Protein AF-A0A9D6JZU2-F1 (afdb_monomer)

Structure (mmCIF, N/CA/C/O backbone):
data_AF-A0A9D6JZU2-F1
#
_entry.id   AF-A0A9D6JZU2-F1
#
loop_
_atom_site.group_PDB
_atom_site.id
_atom_site.type_symbol
_atom_site.label_atom_id
_atom_site.label_alt_id
_atom_site.label_comp_id
_atom_site.label_asym_id
_atom_site.label_entity_id
_atom_site.label_seq_id
_atom_site.pdbx_PDB_ins_code
_atom_site.Cartn_x
_atom_site.Cartn_y
_atom_site.Cartn_z
_atom_site.occupancy
_atom_site.B_iso_or_equiv
_atom_site.auth_seq_id
_atom_site.auth_comp_id
_atom_site.auth_asym_id
_atom_site.auth_atom_id
_atom_site.pdbx_PDB_model_num
ATOM 1 N N . MET A 1 1 ? 24.359 -11.453 1.957 1.00 52.16 1 MET A N 1
ATOM 2 C CA . MET A 1 1 ? 23.761 -10.153 2.342 1.00 52.16 1 MET A CA 1
ATOM 3 C C . MET A 1 1 ? 22.459 -9.979 1.573 1.00 52.16 1 MET A C 1
ATOM 5 O O . MET A 1 1 ? 22.464 -10.257 0.380 1.00 52.16 1 MET A O 1
ATOM 9 N N . LYS A 1 2 ? 21.355 -9.581 2.225 1.00 73.25 2 LYS A N 1
ATOM 10 C CA . LYS A 1 2 ? 20.106 -9.245 1.516 1.00 73.25 2 LYS A CA 1
ATOM 11 C C . LYS A 1 2 ? 20.350 -8.009 0.638 1.00 73.25 2 LYS A C 1
ATOM 13 O O . LYS A 1 2 ? 20.962 -7.049 1.103 1.00 73.25 2 LYS A O 1
ATOM 18 N N . ARG A 1 3 ? 19.913 -8.047 -0.624 1.00 88.56 3 ARG A N 1
ATOM 19 C CA . ARG A 1 3 ? 20.001 -6.906 -1.546 1.00 88.56 3 ARG A CA 1
ATOM 20 C C . ARG A 1 3 ? 19.072 -5.800 -1.053 1.00 88.56 3 ARG A C 1
ATOM 22 O O . ARG A 1 3 ? 17.900 -6.058 -0.810 1.00 88.56 3 ARG A O 1
ATOM 29 N N . VAL A 1 4 ? 19.595 -4.584 -0.926 1.00 95.38 4 VAL A N 1
ATOM 30 C CA . VAL A 1 4 ? 18.815 -3.403 -0.546 1.00 95.38 4 VAL A CA 1
ATOM 31 C C . VAL A 1 4 ? 18.792 -2.440 -1.724 1.00 95.38 4 VAL A C 1
ATOM 33 O O . VAL A 1 4 ? 19.846 -2.061 -2.229 1.00 95.38 4 VAL A O 1
ATOM 36 N N . VAL A 1 5 ? 17.594 -2.069 -2.172 1.00 97.75 5 VAL A N 1
ATOM 37 C CA . VAL A 1 5 ? 17.373 -1.133 -3.281 1.00 97.75 5 VAL A CA 1
ATOM 38 C C . VAL A 1 5 ? 16.807 0.159 -2.709 1.00 97.75 5 VAL A C 1
ATOM 40 O O . VAL A 1 5 ? 15.928 0.111 -1.861 1.00 97.75 5 VAL A O 1
ATOM 43 N N . ARG A 1 6 ? 17.328 1.306 -3.150 1.00 98.25 6 ARG A N 1
ATOM 44 C CA . ARG A 1 6 ? 16.791 2.638 -2.842 1.00 98.25 6 ARG A CA 1
ATOM 45 C C . ARG A 1 6 ? 16.978 3.542 -4.044 1.00 98.25 6 ARG A C 1
ATOM 47 O O . ARG A 1 6 ? 17.973 3.412 -4.755 1.00 98.25 6 ARG A O 1
ATOM 54 N N . ALA A 1 7 ? 16.053 4.473 -4.251 1.00 98.50 7 ALA A N 1
ATOM 55 C CA . ALA A 1 7 ? 16.195 5.448 -5.326 1.00 98.50 7 ALA A CA 1
ATOM 56 C C . ALA A 1 7 ? 17.453 6.330 -5.142 1.00 98.50 7 ALA A C 1
ATOM 58 O O . ALA A 1 7 ? 17.745 6.769 -4.026 1.00 98.50 7 ALA A O 1
ATOM 59 N N . PRO A 1 8 ? 18.190 6.661 -6.208 1.00 98.12 8 PRO A N 1
ATOM 60 C CA . PRO A 1 8 ? 19.182 7.729 -6.159 1.00 98.12 8 PRO A CA 1
ATOM 61 C C . PRO A 1 8 ? 18.572 9.051 -5.664 1.00 98.12 8 PRO A C 1
ATOM 63 O O . PRO A 1 8 ? 17.408 9.359 -5.934 1.00 98.12 8 PRO A O 1
ATOM 66 N N . ARG A 1 9 ? 19.354 9.834 -4.916 1.00 98.25 9 ARG A N 1
ATOM 67 C CA . ARG A 1 9 ? 18.951 11.139 -4.362 1.00 98.25 9 ARG A CA 1
ATOM 68 C C . ARG A 1 9 ? 19.846 12.250 -4.930 1.00 98.25 9 ARG A C 1
ATOM 70 O O . ARG A 1 9 ? 20.920 11.978 -5.457 1.00 98.25 9 ARG A O 1
ATOM 77 N N . GLY A 1 10 ? 19.415 13.504 -4.805 1.00 98.19 10 GLY A N 1
ATOM 78 C CA . GLY A 1 10 ? 20.153 14.666 -5.318 1.00 98.19 10 GLY A CA 1
ATOM 79 C C . GLY A 1 10 ? 19.985 14.894 -6.826 1.00 98.19 10 GLY A C 1
ATOM 80 O O . GLY A 1 10 ? 19.119 14.296 -7.470 1.00 98.19 10 GLY A O 1
ATOM 81 N N . THR A 1 11 ? 20.793 15.797 -7.382 1.00 98.19 11 THR A N 1
ATOM 82 C CA . THR A 1 11 ? 20.665 16.300 -8.763 1.00 98.19 11 THR A CA 1
ATOM 83 C C . THR A 1 11 ? 21.521 15.559 -9.791 1.00 98.19 11 THR A C 1
ATOM 85 O O . THR A 1 11 ? 21.361 15.792 -10.986 1.00 98.19 11 THR A O 1
ATOM 88 N N . GLN A 1 12 ? 22.421 14.672 -9.356 1.00 98.38 12 GLN A N 1
ATOM 89 C CA . GLN A 1 12 ? 23.267 13.894 -10.259 1.00 98.38 1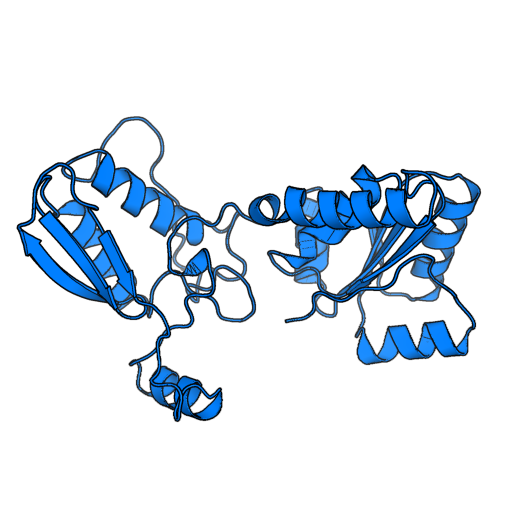2 GLN A CA 1
ATOM 90 C C . GLN A 1 12 ? 22.436 12.835 -10.995 1.00 98.38 12 GLN A C 1
ATOM 92 O O . GLN A 1 12 ? 21.678 12.096 -10.367 1.00 98.38 12 GLN A O 1
ATOM 97 N N . LEU A 1 13 ? 22.589 12.776 -12.319 1.00 98.31 13 LEU A N 1
ATOM 98 C CA . LEU A 1 13 ? 21.914 11.810 -13.184 1.00 98.31 13 LEU A CA 1
ATOM 99 C C . LEU A 1 13 ? 22.763 10.553 -13.385 1.00 98.31 13 LEU A C 1
ATOM 101 O O . LEU A 1 13 ? 23.988 10.629 -13.489 1.00 98.31 13 LEU A O 1
ATOM 105 N N . SER A 1 14 ? 22.083 9.415 -13.486 1.00 98.12 14 SER A N 1
ATOM 106 C CA . SER A 1 14 ? 22.631 8.126 -13.917 1.00 98.12 14 SER A CA 1
ATOM 107 C C . SER A 1 14 ? 22.081 7.669 -15.275 1.00 98.12 14 SER A C 1
ATOM 109 O O . SER A 1 14 ? 22.689 6.815 -15.914 1.00 98.12 14 SER A O 1
ATOM 111 N N . CYS A 1 15 ? 20.967 8.253 -15.729 1.00 98.69 15 CYS A N 1
ATOM 112 C CA . CYS A 1 15 ? 20.393 8.071 -17.064 1.00 98.69 15 CYS A CA 1
ATOM 113 C C . CYS A 1 15 ? 20.726 9.235 -18.022 1.00 98.69 15 CYS A C 1
ATOM 115 O O . CYS A 1 15 ? 21.197 10.295 -17.605 1.00 98.69 15 CYS A O 1
ATOM 117 N N . ARG A 1 16 ? 20.398 9.072 -19.316 1.00 98.06 16 ARG A N 1
ATOM 118 C CA . ARG A 1 16 ? 20.583 10.086 -20.383 1.00 98.06 16 ARG A CA 1
ATOM 119 C C . ARG A 1 16 ? 19.722 11.350 -20.238 1.00 98.06 16 ARG A C 1
ATOM 121 O O . ARG A 1 16 ? 19.993 12.358 -20.890 1.00 98.06 16 ARG A O 1
ATOM 128 N N . GLY A 1 17 ? 18.698 11.316 -19.389 1.00 97.88 17 GLY A N 1
ATOM 129 C CA . GLY A 1 17 ? 17.790 12.434 -19.158 1.00 97.88 17 GLY A CA 1
ATOM 130 C C . GLY A 1 17 ? 16.910 12.239 -17.925 1.00 97.88 17 GLY A C 1
ATOM 131 O O . GLY A 1 17 ? 16.823 11.151 -17.350 1.00 97.88 17 GLY A O 1
ATOM 132 N N . TRP A 1 18 ? 16.235 13.314 -17.511 1.00 98.44 18 TRP A N 1
ATOM 133 C CA . TRP A 1 18 ? 15.371 13.304 -16.326 1.00 98.44 18 TRP A CA 1
ATOM 134 C C . TRP A 1 18 ? 14.142 12.399 -16.468 1.00 98.44 18 TRP A C 1
ATOM 136 O O . TRP A 1 18 ? 13.670 11.882 -15.463 1.00 98.44 18 TRP A O 1
ATOM 146 N N . GLY A 1 19 ? 13.629 12.175 -17.683 1.00 98.12 19 GLY A N 1
ATOM 147 C CA . GLY A 1 19 ? 12.475 11.291 -17.890 1.00 98.12 19 GLY A CA 1
ATOM 148 C C . GLY A 1 19 ? 12.794 9.828 -17.564 1.00 98.12 19 GLY A C 1
ATOM 149 O O . GLY A 1 19 ? 12.015 9.146 -16.902 1.00 98.12 19 GLY A O 1
ATOM 150 N N . GLN A 1 20 ? 13.967 9.366 -17.986 1.00 98.69 20 GLN A N 1
ATOM 151 C CA . GLN A 1 20 ? 14.484 8.029 -17.711 1.00 98.69 20 GLN A CA 1
ATOM 152 C C . GLN A 1 20 ? 14.926 7.904 -16.250 1.00 98.69 20 GLN A C 1
ATOM 154 O O . GLN A 1 20 ? 14.575 6.936 -15.579 1.00 98.69 20 GLN A O 1
ATOM 159 N N . GLU A 1 21 ? 15.623 8.921 -15.733 1.00 98.88 21 GLU A N 1
ATOM 160 C CA . GLU A 1 21 ? 16.049 8.971 -14.334 1.00 98.88 21 GLU A CA 1
ATOM 161 C C . GLU A 1 21 ? 14.846 8.936 -13.379 1.00 98.88 21 GLU A C 1
ATOM 163 O O . GLU A 1 21 ? 14.887 8.243 -12.365 1.00 98.88 21 GLU A O 1
ATOM 168 N N . ALA A 1 22 ? 13.754 9.636 -13.703 1.00 98.81 22 ALA A N 1
ATOM 169 C CA . ALA A 1 22 ? 12.524 9.593 -12.920 1.00 98.81 22 ALA A CA 1
ATOM 170 C C . ALA A 1 22 ? 11.945 8.173 -12.870 1.00 98.81 22 ALA A C 1
ATOM 172 O O . ALA A 1 22 ? 11.674 7.669 -11.781 1.00 98.81 22 ALA A O 1
ATOM 173 N N . ALA A 1 23 ? 11.822 7.495 -14.017 1.00 98.75 23 ALA A N 1
ATOM 174 C CA . ALA A 1 23 ? 11.355 6.109 -14.064 1.00 98.75 23 ALA A CA 1
ATOM 175 C C . ALA A 1 23 ? 12.267 5.166 -13.259 1.00 98.75 23 ALA A C 1
ATOM 177 O O . ALA A 1 23 ? 11.772 4.340 -12.494 1.00 98.75 23 ALA A O 1
ATOM 178 N N . LEU A 1 24 ? 13.591 5.330 -13.364 1.00 98.88 24 LEU A N 1
ATOM 179 C CA . LEU A 1 24 ? 14.569 4.542 -12.611 1.00 98.88 24 LEU A CA 1
ATOM 180 C C . LEU A 1 24 ? 14.428 4.751 -11.100 1.00 98.88 24 LEU A C 1
ATOM 182 O O . LEU A 1 24 ? 14.351 3.787 -10.335 1.00 98.88 24 LEU A O 1
ATOM 186 N N . ARG A 1 25 ? 14.373 6.012 -10.663 1.00 98.88 25 ARG A N 1
ATOM 187 C CA . ARG A 1 25 ? 14.208 6.363 -9.251 1.00 98.88 25 ARG A CA 1
ATOM 188 C C . ARG A 1 25 ? 12.900 5.823 -8.707 1.00 98.88 25 ARG A C 1
ATOM 190 O O . ARG A 1 25 ? 12.910 5.248 -7.626 1.00 98.88 25 ARG A O 1
ATOM 197 N N . MET A 1 26 ? 11.803 5.942 -9.447 1.00 98.88 26 MET A N 1
ATOM 198 C CA . MET A 1 26 ? 10.512 5.448 -8.982 1.00 98.88 26 MET A CA 1
ATOM 199 C C . MET A 1 26 ? 10.428 3.914 -8.961 1.00 98.88 26 MET A C 1
ATOM 201 O O . MET A 1 26 ? 9.901 3.356 -7.999 1.00 98.88 26 MET A O 1
ATOM 205 N N . LEU A 1 27 ? 11.036 3.218 -9.931 1.00 98.88 27 LEU A N 1
ATOM 206 C CA . LEU A 1 27 ? 11.210 1.759 -9.887 1.00 98.88 27 LEU A CA 1
ATOM 207 C C . LEU A 1 27 ? 11.950 1.335 -8.608 1.00 98.88 27 LEU A C 1
ATOM 209 O O . LEU A 1 27 ? 11.541 0.396 -7.927 1.00 98.88 27 LEU A O 1
ATOM 213 N N . MET A 1 28 ? 13.031 2.039 -8.263 1.00 98.81 28 MET A N 1
ATOM 214 C CA . MET A 1 28 ? 13.810 1.757 -7.057 1.00 98.81 28 MET A CA 1
ATOM 215 C C . MET A 1 28 ? 13.104 2.195 -5.766 1.00 98.81 28 MET A C 1
ATOM 217 O O . MET A 1 28 ? 13.263 1.530 -4.748 1.00 98.81 28 MET A O 1
ATOM 221 N N . ASN A 1 29 ? 12.310 3.271 -5.792 1.00 98.81 29 ASN A N 1
ATOM 222 C CA . ASN A 1 29 ? 11.492 3.720 -4.661 1.00 98.81 29 ASN A CA 1
ATOM 223 C C . ASN A 1 29 ? 10.439 2.673 -4.289 1.00 98.81 29 ASN A C 1
ATOM 225 O O . ASN A 1 29 ? 10.262 2.372 -3.113 1.00 98.81 29 ASN A O 1
ATOM 229 N N . ASN A 1 30 ? 9.809 2.050 -5.290 1.00 98.69 30 ASN A N 1
ATOM 230 C CA . ASN A 1 30 ? 8.879 0.940 -5.083 1.00 98.69 30 ASN A CA 1
ATOM 231 C C . ASN A 1 30 ? 9.507 -0.257 -4.347 1.00 98.69 30 ASN A C 1
ATOM 233 O O . ASN A 1 30 ? 8.766 -1.100 -3.855 1.00 98.69 30 ASN A O 1
ATOM 237 N N . LEU A 1 31 ? 10.839 -0.356 -4.280 1.00 98.62 31 LEU A N 1
ATOM 238 C CA . LEU A 1 31 ? 11.576 -1.418 -3.587 1.00 98.62 31 LEU A CA 1
ATOM 239 C C . LEU A 1 31 ? 12.367 -0.914 -2.370 1.00 98.62 31 LEU A C 1
ATOM 241 O O . LEU A 1 31 ? 13.125 -1.686 -1.780 1.00 98.62 31 LEU A O 1
ATOM 245 N N . ASP A 1 32 ? 12.204 0.354 -1.984 1.00 98.38 32 ASP A N 1
ATOM 246 C CA . ASP A 1 32 ? 12.825 0.886 -0.773 1.00 98.38 32 ASP A CA 1
ATOM 247 C C . ASP A 1 32 ? 12.264 0.134 0.453 1.00 98.38 32 ASP A C 1
ATOM 249 O O . ASP A 1 32 ? 11.041 -0.007 0.555 1.00 98.38 32 ASP A O 1
ATOM 253 N N . PRO A 1 33 ? 13.099 -0.366 1.389 1.00 96.69 33 PRO A N 1
ATOM 254 C CA . PRO A 1 33 ? 12.628 -1.042 2.603 1.00 96.69 33 PRO A CA 1
ATOM 255 C C . PRO A 1 33 ? 11.668 -0.226 3.469 1.00 96.69 33 PRO A C 1
ATOM 257 O O . PRO A 1 33 ? 10.901 -0.798 4.241 1.00 96.69 33 PRO A O 1
ATOM 260 N N . GLU A 1 34 ? 11.703 1.102 3.360 1.00 96.06 34 GLU A N 1
ATOM 261 C CA . GLU A 1 34 ? 10.754 1.972 4.059 1.00 96.06 34 GLU A CA 1
ATOM 262 C C . GLU A 1 34 ? 9.375 1.984 3.379 1.00 96.06 34 GLU A C 1
ATOM 264 O O . GLU A 1 34 ? 8.355 2.178 4.041 1.00 96.06 34 GLU A O 1
ATOM 269 N N . VAL A 1 35 ? 9.328 1.683 2.080 1.00 97.38 35 VAL A N 1
ATOM 270 C CA . VAL A 1 35 ? 8.148 1.784 1.216 1.00 97.38 35 VAL A CA 1
ATOM 271 C C . VAL A 1 35 ? 7.487 0.418 1.012 1.00 97.38 35 VAL A C 1
ATOM 273 O O . VAL A 1 35 ? 6.332 0.221 1.390 1.00 97.38 35 VAL A O 1
ATOM 276 N N . ALA A 1 36 ? 8.210 -0.549 0.451 1.00 97.56 36 ALA A N 1
ATOM 277 C CA . ALA A 1 36 ? 7.685 -1.856 0.059 1.00 97.56 36 ALA A CA 1
ATOM 278 C C . ALA A 1 36 ? 7.334 -2.747 1.260 1.00 97.56 36 ALA A C 1
ATOM 280 O O . ALA A 1 36 ? 7.877 -2.591 2.349 1.00 97.56 36 ALA A O 1
ATOM 281 N N . GLU A 1 37 ? 6.439 -3.716 1.073 1.00 95.19 37 GLU A N 1
ATOM 282 C CA . GLU A 1 37 ? 6.103 -4.720 2.089 1.00 95.19 37 GLU A CA 1
ATOM 283 C C . GLU A 1 37 ? 7.150 -5.838 2.198 1.00 95.19 37 GLU A C 1
ATOM 285 O O . GLU A 1 37 ? 7.483 -6.230 3.313 1.00 95.19 37 GLU A O 1
ATOM 290 N N . ARG A 1 38 ? 7.665 -6.351 1.070 1.00 96.25 38 ARG A N 1
ATOM 291 C CA . ARG A 1 38 ? 8.695 -7.412 1.016 1.00 96.25 38 ARG A CA 1
ATOM 292 C C . ARG A 1 38 ? 9.623 -7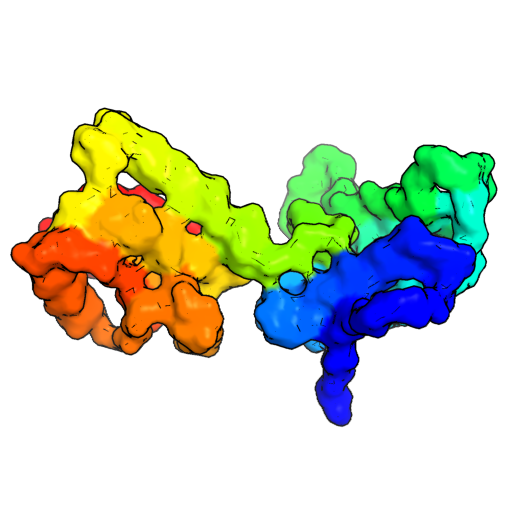.210 -0.197 1.00 96.25 38 ARG A C 1
ATOM 294 O O . ARG A 1 38 ? 9.529 -7.950 -1.186 1.00 96.25 38 ARG A O 1
ATOM 301 N N . PRO A 1 39 ? 10.488 -6.181 -0.177 1.00 97.44 39 PRO A N 1
ATOM 302 C CA . PRO A 1 39 ? 11.284 -5.788 -1.341 1.00 97.44 39 PRO A CA 1
ATOM 303 C C . PRO A 1 39 ? 12.307 -6.839 -1.790 1.00 97.44 39 PRO A C 1
ATOM 305 O O . PRO A 1 39 ? 12.669 -6.861 -2.965 1.00 97.44 39 PRO A O 1
ATOM 308 N N . GLU A 1 40 ? 12.757 -7.740 -0.911 1.00 96.69 40 GLU A N 1
ATOM 309 C CA . GLU A 1 40 ? 13.676 -8.830 -1.277 1.00 96.69 40 GLU A CA 1
ATOM 310 C C . GLU A 1 40 ? 13.075 -9.823 -2.288 1.00 96.69 40 GLU A C 1
ATOM 312 O O . GLU A 1 40 ? 13.805 -10.458 -3.052 1.00 96.69 40 GLU A O 1
ATOM 317 N N . GLU A 1 41 ? 11.745 -9.918 -2.319 1.00 97.00 41 GLU A N 1
ATOM 318 C CA . GLU A 1 41 ? 10.959 -10.727 -3.255 1.00 97.00 41 GLU A CA 1
ATOM 319 C C . GLU A 1 41 ? 10.374 -9.877 -4.398 1.00 97.00 41 GLU A C 1
ATOM 321 O O . GLU A 1 41 ? 9.544 -10.357 -5.173 1.00 97.00 41 GLU A O 1
ATOM 326 N N . LEU A 1 42 ? 10.799 -8.610 -4.505 1.00 98.38 42 LEU A N 1
ATOM 327 C CA . LEU A 1 42 ? 10.274 -7.576 -5.406 1.00 98.38 42 LEU A CA 1
ATOM 328 C C . LEU A 1 42 ? 8.826 -7.157 -5.117 1.00 98.38 42 LEU A C 1
ATOM 330 O O . LEU A 1 42 ? 8.231 -6.438 -5.923 1.00 98.38 42 LEU A O 1
ATOM 334 N N . ILE A 1 43 ? 8.258 -7.601 -3.994 1.00 98.38 43 ILE A N 1
ATOM 335 C CA . ILE A 1 43 ? 6.856 -7.388 -3.638 1.00 98.38 43 ILE A CA 1
ATOM 336 C C . ILE A 1 43 ? 6.696 -6.029 -2.963 1.00 98.38 43 ILE A C 1
ATOM 338 O O . ILE A 1 43 ? 7.254 -5.761 -1.897 1.00 98.38 43 ILE A O 1
ATOM 342 N N . VAL A 1 44 ? 5.865 -5.195 -3.580 1.00 98.44 44 VAL A N 1
ATOM 343 C CA . VAL A 1 44 ? 5.578 -3.830 -3.149 1.00 98.44 44 VAL A CA 1
ATOM 344 C C . VAL A 1 44 ? 4.400 -3.818 -2.175 1.00 98.44 44 VAL A C 1
ATOM 346 O O . VAL A 1 44 ? 4.577 -3.406 -1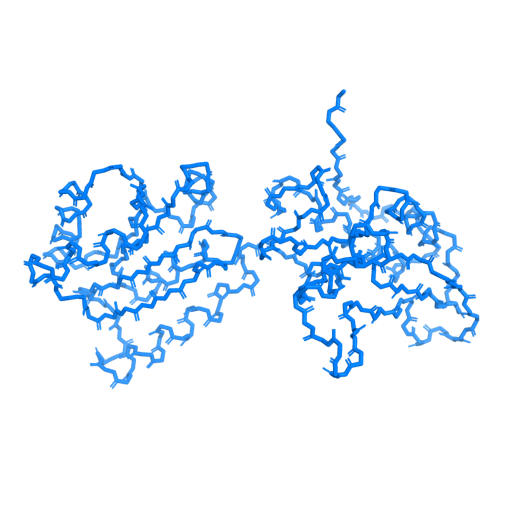.036 1.00 98.44 44 VAL A O 1
ATOM 349 N N . TYR A 1 45 ? 3.218 -4.298 -2.583 1.00 97.06 45 TYR A N 1
ATOM 350 C CA . TYR A 1 45 ? 2.013 -4.397 -1.741 1.00 97.06 45 TYR A CA 1
ATOM 351 C C . TYR A 1 45 ? 0.955 -5.331 -2.363 1.00 97.06 45 TYR A C 1
ATOM 353 O O . TYR A 1 45 ? 1.155 -5.868 -3.452 1.00 97.06 45 TYR A O 1
ATOM 361 N N . GLY A 1 46 ? -0.182 -5.516 -1.673 1.00 92.81 46 GLY A N 1
ATOM 362 C CA . GLY A 1 46 ? -1.363 -6.205 -2.217 1.00 92.81 46 GLY A CA 1
ATOM 363 C C . GLY A 1 46 ? -1.114 -7.688 -2.499 1.00 92.81 46 GLY A C 1
ATOM 364 O O . GLY A 1 46 ? -1.219 -8.135 -3.640 1.00 92.81 46 GLY A O 1
ATOM 365 N N . GLY A 1 47 ? -0.692 -8.433 -1.476 1.00 92.19 47 GLY A N 1
ATOM 366 C CA . GLY A 1 47 ? -0.324 -9.844 -1.599 1.00 92.19 47 GLY A CA 1
ATOM 367 C C . GLY A 1 47 ? 1.019 -10.034 -2.310 1.00 92.19 47 GLY A C 1
ATOM 368 O O . GLY A 1 47 ? 2.073 -10.046 -1.666 1.00 92.19 47 GLY A O 1
ATOM 369 N N . ARG A 1 48 ? 0.983 -10.185 -3.639 1.00 95.00 48 ARG A N 1
ATOM 370 C CA . ARG A 1 48 ? 2.159 -10.464 -4.488 1.00 95.00 48 ARG A CA 1
ATOM 371 C C . ARG A 1 48 ? 2.388 -9.440 -5.605 1.00 95.00 48 ARG A C 1
ATOM 373 O O . ARG A 1 48 ? 3.020 -9.768 -6.604 1.00 95.00 48 ARG A O 1
ATOM 380 N N . GLY A 1 49 ? 1.865 -8.221 -5.459 1.00 98.06 49 GLY A N 1
ATOM 381 C CA . GLY A 1 49 ? 2.103 -7.134 -6.410 1.00 98.06 49 GLY A CA 1
ATOM 382 C C . GLY A 1 49 ? 3.585 -6.768 -6.460 1.00 98.06 49 GLY A C 1
ATOM 383 O O . GLY A 1 49 ? 4.139 -6.351 -5.444 1.00 98.06 49 GLY A O 1
ATOM 384 N N . LYS A 1 50 ? 4.235 -6.931 -7.617 1.00 98.75 50 LYS A N 1
ATOM 385 C CA . LYS A 1 50 ? 5.691 -6.776 -7.780 1.00 98.75 50 LYS A CA 1
ATOM 386 C C . LYS A 1 50 ? 6.076 -5.586 -8.658 1.00 98.75 50 LYS A C 1
ATOM 388 O O . LYS A 1 50 ? 5.321 -5.188 -9.542 1.00 98.75 50 LYS A O 1
ATOM 393 N N . ALA A 1 51 ? 7.282 -5.055 -8.436 1.00 98.75 51 ALA A N 1
ATOM 394 C CA . ALA A 1 51 ? 7.862 -3.982 -9.255 1.00 98.75 51 ALA A CA 1
ATOM 395 C C . ALA A 1 51 ? 8.514 -4.484 -10.558 1.00 98.75 51 ALA A C 1
ATOM 397 O O . ALA A 1 51 ? 8.526 -3.776 -11.566 1.00 98.75 51 ALA A O 1
ATOM 398 N N . ALA A 1 52 ? 9.052 -5.705 -10.538 1.00 98.81 52 ALA A N 1
ATOM 399 C CA . ALA A 1 52 ? 9.646 -6.394 -11.680 1.00 98.81 52 ALA A CA 1
ATOM 400 C C . ALA A 1 52 ? 9.401 -7.904 -11.552 1.00 98.81 52 ALA A C 1
ATOM 402 O O . ALA A 1 52 ? 9.160 -8.405 -10.452 1.00 98.81 52 ALA A O 1
ATOM 403 N N . ARG A 1 53 ? 9.457 -8.636 -12.672 1.00 98.75 53 ARG A N 1
ATOM 404 C CA . ARG A 1 53 ? 9.075 -10.059 -12.703 1.00 98.75 53 ARG A CA 1
ATOM 405 C C . ARG A 1 53 ? 9.943 -10.918 -11.784 1.00 98.75 53 ARG A C 1
ATOM 407 O O . ARG A 1 53 ? 9.449 -11.742 -11.020 1.00 98.75 53 ARG A O 1
ATOM 414 N N . ASN A 1 54 ? 11.246 -10.713 -11.895 1.00 98.56 54 ASN A N 1
ATOM 415 C CA . ASN A 1 54 ? 12.299 -11.375 -11.142 1.00 98.56 54 ASN A CA 1
ATOM 416 C C . ASN A 1 54 ? 13.538 -10.460 -11.120 1.00 98.56 54 ASN A C 1
ATOM 418 O O . ASN A 1 54 ? 13.549 -9.393 -11.741 1.00 98.56 54 ASN A O 1
ATOM 422 N N . TRP A 1 55 ? 14.577 -10.849 -10.380 1.00 98.25 55 TRP A N 1
ATOM 423 C CA . TRP A 1 55 ? 15.769 -10.010 -10.210 1.00 98.25 55 TRP A CA 1
ATOM 424 C C . TRP A 1 55 ? 16.552 -9.793 -11.511 1.00 98.25 55 TRP A C 1
ATOM 426 O O . TRP A 1 55 ? 17.068 -8.700 -11.726 1.00 98.25 55 TRP A O 1
ATOM 436 N N . GLU A 1 56 ? 16.574 -10.781 -12.409 1.00 98.50 56 GLU A N 1
ATOM 437 C CA . GLU A 1 56 ? 17.175 -10.640 -13.741 1.00 98.50 56 GLU A CA 1
ATOM 438 C C . GLU A 1 56 ? 16.462 -9.547 -14.554 1.00 98.50 56 GLU A C 1
ATOM 440 O O . GLU A 1 56 ? 17.102 -8.655 -15.113 1.00 98.50 56 GLU A O 1
ATOM 445 N N . ALA A 1 57 ? 15.125 -9.563 -14.560 1.00 98.75 57 ALA A N 1
ATOM 446 C CA . ALA A 1 57 ? 14.315 -8.540 -15.205 1.00 98.75 57 ALA A CA 1
ATOM 447 C C . ALA A 1 57 ? 14.513 -7.162 -14.561 1.00 98.75 57 ALA A C 1
ATOM 449 O O . ALA A 1 57 ? 14.626 -6.177 -15.283 1.00 98.75 57 ALA A O 1
ATOM 450 N N . PHE A 1 58 ? 14.606 -7.083 -13.229 1.00 98.81 58 PHE A N 1
ATOM 451 C CA . PHE A 1 58 ? 14.915 -5.834 -12.526 1.00 98.81 58 PHE A CA 1
ATOM 452 C C . PHE A 1 58 ? 16.249 -5.236 -12.991 1.00 98.81 58 PHE A C 1
ATOM 454 O O . PHE A 1 58 ? 16.321 -4.060 -13.335 1.00 98.81 58 PHE A O 1
ATOM 461 N N . GLU A 1 59 ? 17.309 -6.040 -13.050 1.00 98.69 59 GLU A N 1
ATOM 462 C CA . GLU A 1 59 ? 18.625 -5.571 -13.491 1.00 98.69 59 GLU A CA 1
ATOM 463 C C . GLU A 1 59 ? 18.638 -5.163 -14.963 1.00 98.69 59 GLU A C 1
ATOM 465 O O . GLU A 1 59 ? 19.276 -4.174 -15.325 1.00 98.69 59 GLU A O 1
ATOM 470 N N . ALA A 1 60 ? 17.910 -5.893 -15.810 1.00 98.81 60 ALA A N 1
ATOM 471 C CA . ALA A 1 60 ? 17.730 -5.524 -17.205 1.00 98.81 60 ALA A CA 1
ATOM 472 C C . ALA A 1 60 ? 16.953 -4.204 -17.354 1.00 98.81 60 ALA A C 1
ATOM 474 O O . ALA A 1 60 ? 17.322 -3.397 -18.200 1.00 98.81 60 ALA A O 1
ATOM 475 N N . LEU A 1 61 ? 15.934 -3.950 -16.521 1.00 98.88 61 LEU A N 1
ATOM 476 C CA . LEU A 1 61 ? 15.197 -2.679 -16.500 1.00 98.88 61 LEU A CA 1
ATOM 477 C C . LEU A 1 61 ? 16.107 -1.518 -16.108 1.00 98.88 61 LEU A C 1
ATOM 479 O O . LEU A 1 61 ? 16.083 -0.485 -16.768 1.00 98.88 61 LEU A O 1
ATOM 483 N N . VAL A 1 62 ? 16.928 -1.695 -15.068 1.00 98.81 62 VAL A N 1
ATOM 484 C CA . VAL A 1 62 ? 17.887 -0.671 -14.627 1.00 98.81 62 VAL A CA 1
ATOM 485 C C . VAL A 1 62 ? 18.849 -0.309 -15.756 1.00 98.81 62 VAL A C 1
ATOM 487 O O . VAL A 1 62 ? 18.962 0.868 -16.086 1.00 98.81 62 VAL A O 1
ATOM 490 N N . ARG A 1 63 ? 19.482 -1.307 -16.392 1.00 98.81 63 ARG A N 1
ATOM 491 C CA . ARG A 1 63 ? 20.388 -1.071 -17.529 1.00 98.81 63 ARG A CA 1
ATOM 492 C C . ARG A 1 63 ? 19.668 -0.397 -18.696 1.00 98.81 63 ARG A C 1
ATOM 494 O O . ARG A 1 63 ? 20.132 0.621 -19.190 1.00 98.81 63 ARG A O 1
ATOM 501 N N . ALA A 1 64 ? 18.498 -0.914 -19.078 1.00 98.81 64 ALA A N 1
ATOM 502 C CA . ALA A 1 64 ? 17.715 -0.352 -20.172 1.00 98.81 64 ALA A CA 1
ATOM 503 C C . ALA A 1 64 ? 17.360 1.121 -19.924 1.00 98.81 64 ALA A C 1
ATOM 505 O O . ALA A 1 64 ? 17.505 1.928 -20.828 1.00 98.81 64 ALA A O 1
ATOM 506 N N . LEU A 1 65 ? 16.946 1.495 -18.708 1.00 98.88 65 LEU A N 1
ATOM 507 C CA . LEU A 1 65 ? 16.633 2.887 -18.364 1.00 98.88 65 LEU A CA 1
ATOM 508 C C . LEU A 1 65 ? 17.870 3.796 -18.351 1.00 98.88 65 LEU A C 1
ATOM 510 O O . LEU A 1 65 ? 17.753 4.980 -18.655 1.00 98.88 65 LEU A O 1
ATOM 514 N N . GLN A 1 66 ? 19.043 3.280 -17.984 1.00 98.81 66 GLN A N 1
ATOM 515 C CA . GLN A 1 66 ? 20.292 4.049 -18.010 1.00 98.81 66 GLN A CA 1
ATOM 516 C C . GLN A 1 66 ? 20.750 4.356 -19.441 1.00 98.81 66 GLN A C 1
ATOM 518 O O . GLN A 1 66 ? 21.220 5.466 -19.698 1.00 98.81 66 GLN A O 1
ATOM 523 N N . ASP A 1 67 ? 20.547 3.410 -20.359 1.00 98.62 67 ASP A N 1
ATOM 524 C CA . ASP A 1 67 ? 20.956 3.526 -21.761 1.00 98.62 67 ASP A CA 1
ATOM 525 C C . ASP A 1 67 ? 19.901 4.188 -22.669 1.00 98.62 67 ASP A C 1
ATOM 527 O O . ASP A 1 67 ? 20.262 4.662 -23.741 1.00 98.62 67 ASP A O 1
ATOM 531 N N . LEU A 1 68 ? 18.629 4.255 -22.250 1.00 98.75 68 LEU A N 1
ATOM 532 C CA . LEU A 1 68 ? 17.506 4.743 -23.064 1.00 98.75 68 LEU A CA 1
ATOM 533 C C . LEU A 1 68 ? 17.661 6.217 -23.479 1.00 98.75 68 LEU A C 1
ATOM 535 O O . LEU A 1 68 ? 17.715 7.114 -22.630 1.00 98.75 68 LEU A O 1
ATOM 539 N N . GLU A 1 69 ? 17.629 6.481 -24.784 1.00 98.75 69 GLU A N 1
ATOM 540 C CA . GLU A 1 69 ? 17.742 7.832 -25.333 1.00 98.75 69 GLU A CA 1
ATOM 541 C C . GLU A 1 69 ? 16.442 8.646 -25.197 1.00 98.75 69 GLU A C 1
ATOM 543 O O . GLU A 1 69 ? 15.363 8.151 -24.849 1.00 98.75 69 GLU A O 1
ATOM 548 N N . ASN A 1 70 ? 16.535 9.958 -25.431 1.00 98.56 70 ASN A N 1
ATOM 549 C CA . ASN A 1 70 ? 15.412 10.885 -25.240 1.00 98.56 70 ASN A CA 1
ATOM 550 C C . ASN A 1 70 ? 14.296 10.741 -26.282 1.00 98.56 70 ASN A C 1
ATOM 552 O O . ASN A 1 70 ? 13.181 11.188 -26.024 1.00 98.56 70 ASN A O 1
ATOM 556 N N . ASP A 1 71 ? 14.564 10.125 -27.432 1.00 98.62 71 ASP A N 1
ATOM 557 C CA . ASP A 1 71 ? 13.588 9.821 -28.479 1.00 98.62 71 ASP A CA 1
ATOM 558 C C . ASP A 1 71 ? 13.282 8.319 -28.586 1.00 98.62 71 ASP A C 1
ATOM 560 O O . ASP A 1 71 ? 12.775 7.870 -29.610 1.00 98.62 71 ASP A O 1
ATOM 564 N N . GLU A 1 72 ? 13.537 7.551 -27.525 1.00 98.88 72 GLU A N 1
ATOM 565 C CA . GLU A 1 72 ? 13.226 6.124 -27.438 1.00 98.88 72 GLU A CA 1
ATOM 566 C C . GLU A 1 72 ? 12.153 5.822 -26.379 1.00 98.88 72 GLU A C 1
ATOM 568 O O . GLU A 1 72 ? 11.897 6.602 -25.451 1.00 98.88 72 GLU A O 1
ATOM 573 N N . THR A 1 73 ? 11.512 4.661 -26.530 1.00 98.94 73 THR A N 1
ATOM 574 C CA . THR A 1 73 ? 10.515 4.121 -25.601 1.00 98.94 73 THR A CA 1
ATOM 575 C C . THR A 1 73 ? 10.821 2.659 -25.278 1.00 98.94 73 THR A C 1
ATOM 577 O O . THR A 1 73 ? 10.886 1.813 -26.172 1.00 98.94 73 THR A O 1
ATOM 580 N N . LEU A 1 74 ? 10.956 2.355 -23.986 1.00 98.94 74 LEU A N 1
ATOM 581 C CA . LEU A 1 74 ? 11.081 1.005 -23.437 1.00 98.94 74 LEU A CA 1
ATOM 582 C C . LEU A 1 74 ? 9.703 0.345 -23.291 1.00 98.94 74 LEU A C 1
ATOM 584 O O . LEU A 1 74 ? 8.785 0.927 -22.713 1.00 98.94 74 LEU A O 1
ATOM 588 N N . LEU A 1 75 ? 9.571 -0.898 -23.753 1.00 98.94 75 LEU A N 1
ATOM 589 C CA . LEU A 1 75 ? 8.389 -1.731 -23.542 1.00 98.94 75 LEU A CA 1
ATOM 590 C C . LEU A 1 75 ? 8.623 -2.722 -22.400 1.00 98.94 75 LEU A C 1
ATOM 592 O O . LEU A 1 75 ? 9.576 -3.509 -22.427 1.00 98.94 75 LEU A O 1
ATOM 596 N N . VAL A 1 76 ? 7.714 -2.718 -21.425 1.00 98.94 76 VAL A N 1
ATOM 597 C CA . VAL A 1 76 ? 7.717 -3.638 -20.285 1.00 98.94 76 VAL A CA 1
ATOM 598 C C . VAL A 1 76 ? 6.473 -4.520 -20.335 1.00 98.94 76 VAL A C 1
ATOM 600 O O . VAL A 1 76 ? 5.345 -4.043 -20.217 1.00 98.94 76 VAL A O 1
ATOM 603 N N . GLN A 1 77 ? 6.678 -5.826 -20.482 1.00 98.88 77 GLN A N 1
ATOM 604 C CA . GLN A 1 77 ? 5.614 -6.827 -20.477 1.00 98.88 77 GLN A CA 1
ATOM 605 C C . GLN A 1 77 ? 5.674 -7.599 -19.164 1.00 98.88 77 GLN A C 1
ATOM 607 O O . GLN A 1 77 ? 6.684 -8.243 -18.883 1.00 98.88 77 GLN A O 1
ATOM 612 N N . SER A 1 78 ? 4.622 -7.529 -18.344 1.00 98.56 78 SER A N 1
ATOM 613 C CA . SER A 1 78 ? 4.536 -8.186 -17.026 1.00 98.56 78 SER A CA 1
ATOM 614 C C . SER A 1 78 ? 5.862 -8.110 -16.254 1.00 98.56 78 SER A C 1
ATOM 616 O O . SER A 1 78 ? 6.479 -9.134 -15.958 1.00 98.56 78 SER A O 1
ATOM 618 N N . GLY A 1 79 ? 6.352 -6.884 -16.037 1.00 98.62 79 GLY A N 1
ATOM 619 C CA . GLY A 1 79 ? 7.590 -6.585 -15.305 1.00 98.62 79 GLY A CA 1
ATOM 620 C C . GLY A 1 79 ? 8.905 -7.038 -15.940 1.00 98.62 79 GLY A C 1
ATOM 621 O O . GLY A 1 79 ? 9.904 -7.108 -15.224 1.00 98.62 79 GLY A O 1
ATOM 622 N N . LYS A 1 80 ? 8.925 -7.378 -17.235 1.00 98.88 80 LYS A N 1
ATOM 623 C CA . LYS A 1 80 ? 10.133 -7.731 -17.996 1.00 98.88 80 LYS A CA 1
ATOM 624 C C . LYS A 1 80 ? 10.361 -6.727 -19.135 1.00 98.88 80 LYS A C 1
ATOM 626 O O . LYS A 1 80 ? 9.408 -6.458 -19.866 1.00 98.88 80 LYS A O 1
ATOM 631 N N . PRO A 1 81 ? 11.582 -6.196 -19.327 1.00 98.75 81 PRO A N 1
ATOM 632 C CA . PRO A 1 81 ? 11.896 -5.368 -20.487 1.00 98.75 81 PRO A CA 1
ATOM 633 C C . PRO A 1 81 ? 11.970 -6.261 -21.730 1.00 98.75 81 PRO A C 1
ATOM 635 O O . PRO A 1 81 ? 12.713 -7.243 -21.736 1.00 98.75 81 PRO A O 1
ATOM 638 N N . VAL A 1 82 ? 11.178 -5.958 -22.760 1.00 98.75 82 VAL A N 1
ATOM 639 C CA . VAL A 1 82 ? 11.050 -6.818 -23.957 1.00 98.75 82 VAL A CA 1
ATOM 640 C C . VAL A 1 82 ? 11.479 -6.151 -25.259 1.00 98.75 82 VAL A C 1
ATOM 642 O O . VAL A 1 82 ? 11.680 -6.843 -26.251 1.00 98.75 82 VAL A O 1
ATOM 645 N N . GLY A 1 83 ? 11.654 -4.831 -25.272 1.00 98.56 83 GLY A N 1
ATOM 646 C CA . GLY A 1 83 ? 12.148 -4.122 -26.446 1.00 98.56 83 GLY A CA 1
ATOM 647 C C . GLY A 1 83 ? 12.253 -2.622 -26.221 1.00 98.56 83 GLY A C 1
ATOM 648 O O . GLY A 1 83 ? 11.592 -2.072 -25.342 1.00 98.56 83 GLY A O 1
ATOM 649 N N . VAL A 1 84 ? 13.080 -1.977 -27.034 1.00 98.81 84 VAL A N 1
ATOM 650 C CA . VAL A 1 84 ? 13.213 -0.522 -27.114 1.00 98.81 84 VAL A CA 1
ATOM 651 C C . VAL A 1 84 ? 12.974 -0.130 -28.563 1.00 98.81 84 VAL A C 1
ATOM 653 O O . VAL A 1 84 ? 13.511 -0.761 -29.473 1.00 98.81 84 VAL A O 1
ATOM 656 N N . PHE A 1 85 ? 12.145 0.886 -28.777 1.00 98.75 85 PHE A N 1
ATOM 657 C CA . PHE A 1 85 ? 11.842 1.401 -30.106 1.00 98.75 85 PHE A CA 1
ATOM 658 C C . PHE A 1 85 ? 12.036 2.906 -30.132 1.00 98.75 85 PHE A C 1
ATOM 660 O O . PHE A 1 85 ? 11.678 3.606 -29.182 1.00 98.75 85 PHE A O 1
ATOM 667 N N . ARG A 1 86 ? 12.551 3.406 -31.254 1.00 98.69 86 ARG A N 1
ATOM 668 C CA . ARG A 1 86 ? 12.589 4.838 -31.511 1.00 98.69 86 ARG A CA 1
ATOM 669 C C . ARG A 1 86 ? 11.168 5.367 -31.678 1.00 98.69 86 ARG A C 1
ATOM 671 O O . ARG A 1 86 ? 10.379 4.829 -32.453 1.00 98.69 86 ARG A O 1
ATOM 678 N N . THR A 1 87 ? 10.865 6.430 -30.955 1.00 98.62 87 THR A N 1
ATOM 679 C CA . THR A 1 87 ? 9.615 7.178 -31.010 1.00 98.62 87 THR A CA 1
ATOM 680 C C . THR A 1 87 ? 9.938 8.650 -31.275 1.00 98.62 87 THR A C 1
ATOM 682 O O . THR A 1 87 ? 10.356 8.995 -32.378 1.00 98.62 87 THR A O 1
ATOM 685 N N . TYR A 1 88 ? 9.720 9.531 -30.302 1.00 98.38 88 TYR A N 1
ATOM 686 C CA . TYR A 1 88 ? 9.990 10.964 -30.390 1.00 98.38 88 TYR A CA 1
ATOM 687 C C . TYR A 1 88 ? 10.061 11.579 -28.979 1.00 98.38 88 TYR A C 1
ATOM 689 O O . TYR A 1 88 ? 9.495 11.017 -28.036 1.00 98.38 88 TYR A O 1
ATOM 697 N N . PRO A 1 89 ? 10.692 12.756 -28.791 1.00 98.12 89 PRO A N 1
ATOM 698 C CA . PRO A 1 89 ? 10.951 13.314 -27.458 1.00 98.12 89 PRO A CA 1
ATOM 699 C C . PRO A 1 89 ? 9.729 13.498 -26.547 1.00 98.12 89 PRO A C 1
ATOM 701 O O . PRO A 1 89 ? 9.828 13.293 -25.341 1.00 98.12 89 PRO A O 1
ATOM 704 N N . ALA A 1 90 ? 8.561 13.828 -27.102 1.00 97.69 90 ALA A N 1
ATOM 705 C CA . ALA A 1 90 ? 7.329 14.011 -26.328 1.00 97.69 90 ALA A CA 1
ATOM 706 C C . ALA A 1 90 ? 6.573 12.702 -26.010 1.00 97.69 90 ALA A C 1
ATOM 708 O O . ALA A 1 90 ? 5.600 12.733 -25.259 1.00 97.69 90 ALA A O 1
ATOM 709 N N . ALA A 1 91 ? 6.977 11.563 -26.582 1.00 98.50 91 ALA A N 1
ATOM 710 C CA . ALA A 1 91 ? 6.371 10.269 -26.276 1.00 98.50 91 ALA A CA 1
ATOM 711 C C . ALA A 1 91 ? 6.722 9.808 -24.845 1.00 98.50 91 ALA A C 1
ATOM 713 O O . ALA A 1 91 ? 7.716 10.263 -24.274 1.00 98.50 91 ALA A O 1
ATOM 714 N N . PRO A 1 92 ? 5.959 8.871 -24.256 1.00 98.69 92 PRO A N 1
ATOM 715 C CA . PRO A 1 92 ? 6.366 8.214 -23.019 1.00 98.69 92 PRO A CA 1
ATOM 716 C C . PRO A 1 92 ? 7.718 7.505 -23.171 1.00 98.69 92 PRO A C 1
ATOM 718 O O . PRO A 1 92 ? 7.962 6.821 -24.165 1.00 98.69 92 PRO A O 1
ATOM 721 N N . ARG A 1 93 ? 8.582 7.608 -22.155 1.00 98.69 93 ARG A N 1
ATOM 722 C CA . ARG A 1 93 ? 9.847 6.849 -22.103 1.00 98.69 93 ARG A CA 1
ATOM 723 C C . ARG A 1 93 ? 9.628 5.364 -21.833 1.00 98.69 93 ARG A C 1
ATOM 725 O O . ARG A 1 93 ? 10.439 4.544 -22.243 1.00 98.69 93 ARG A O 1
ATOM 732 N N . VAL A 1 94 ? 8.532 5.006 -21.168 1.00 98.88 94 VAL A N 1
ATOM 733 C CA . VAL A 1 94 ? 8.211 3.621 -20.818 1.00 98.88 94 VAL A CA 1
ATOM 734 C C . VAL A 1 94 ? 6.729 3.366 -21.068 1.00 98.88 94 VAL A C 1
ATOM 736 O O . VAL A 1 94 ? 5.887 4.165 -20.661 1.00 98.88 94 VAL A O 1
ATOM 739 N N . LEU A 1 95 ? 6.414 2.248 -21.718 1.00 98.88 95 LEU A N 1
ATOM 740 C CA . LEU A 1 95 ? 5.060 1.713 -21.841 1.00 98.88 95 LEU A CA 1
ATOM 741 C C . LEU A 1 95 ? 5.005 0.347 -21.161 1.00 98.88 95 LEU A C 1
ATOM 743 O O . LEU A 1 95 ? 5.865 -0.505 -21.394 1.00 98.88 95 LEU A O 1
ATOM 747 N N . LEU A 1 96 ? 3.993 0.140 -20.318 1.00 98.62 96 LEU A N 1
ATOM 748 C CA . LEU A 1 96 ? 3.868 -1.053 -19.487 1.00 98.62 96 LEU A CA 1
ATOM 749 C C . LEU A 1 96 ? 2.532 -1.748 -19.734 1.00 98.62 96 LEU A C 1
ATOM 751 O O . LEU A 1 96 ? 1.482 -1.110 -19.735 1.00 98.62 96 LEU A O 1
ATOM 755 N N . ALA A 1 97 ? 2.574 -3.069 -19.878 1.00 98.75 97 ALA A N 1
ATOM 756 C CA . ALA A 1 97 ? 1.396 -3.923 -19.917 1.00 98.75 97 ALA A CA 1
ATOM 757 C C . ALA A 1 97 ? 1.630 -5.124 -18.996 1.00 98.75 97 ALA A C 1
ATOM 759 O O . ALA A 1 97 ? 2.378 -6.044 -19.332 1.00 98.75 97 ALA A O 1
ATOM 760 N N . ASN A 1 98 ? 1.005 -5.108 -17.818 1.00 98.62 98 ASN A N 1
ATOM 761 C CA . ASN A 1 98 ? 1.208 -6.116 -16.780 1.00 98.62 98 ASN A CA 1
ATOM 762 C C . ASN A 1 98 ? -0.048 -6.964 -16.576 1.00 98.62 98 ASN A C 1
ATOM 764 O O . ASN A 1 98 ? -1.152 -6.433 -16.568 1.00 98.62 98 ASN A O 1
ATOM 768 N N . SER A 1 99 ? 0.141 -8.269 -16.369 1.00 98.31 99 SER A N 1
ATOM 769 C CA . SER A 1 99 ? -0.901 -9.204 -15.903 1.00 98.31 99 SER A CA 1
ATOM 770 C C . SER A 1 99 ? -2.112 -9.389 -16.828 1.00 98.31 99 SER A C 1
ATOM 772 O O . SER A 1 99 ? -3.084 -10.029 -16.438 1.00 98.31 99 SER A O 1
ATOM 774 N N . ASN A 1 100 ? -2.061 -8.868 -18.054 1.00 98.62 100 ASN A N 1
ATOM 775 C CA . ASN A 1 100 ? -3.144 -9.025 -19.017 1.00 98.62 100 ASN A CA 1
ATOM 776 C C . ASN A 1 100 ? -3.237 -10.478 -19.498 1.00 98.62 100 ASN A C 1
ATOM 778 O O . ASN A 1 100 ? -2.254 -11.049 -19.974 1.00 98.62 100 ASN A O 1
ATOM 782 N N . LEU A 1 101 ? -4.442 -11.036 -19.420 1.00 98.56 101 LEU A N 1
ATOM 783 C CA . LEU A 1 101 ? -4.818 -12.334 -19.968 1.00 98.56 101 LEU A CA 1
ATOM 784 C C . LEU A 1 101 ? -6.067 -12.158 -20.828 1.00 98.56 101 LEU A C 1
ATOM 786 O O . LEU A 1 101 ? -6.911 -11.306 -20.551 1.00 98.56 101 LEU A O 1
ATOM 790 N N . VAL A 1 102 ? -6.191 -12.965 -21.880 1.00 98.56 102 VAL A N 1
ATOM 791 C CA . VAL A 1 102 ? -7.424 -12.996 -22.675 1.00 98.56 102 VAL A CA 1
ATOM 792 C C . VAL A 1 102 ? -8.574 -13.453 -21.759 1.00 98.56 102 VAL A C 1
ATOM 794 O O . VAL A 1 102 ? -8.352 -14.378 -20.977 1.00 98.56 102 VAL A O 1
ATOM 797 N N . PRO A 1 103 ? -9.789 -12.865 -21.826 1.00 98.38 103 PRO A N 1
ATOM 798 C CA . PRO A 1 103 ? -10.798 -13.019 -20.770 1.00 98.38 103 PRO A CA 1
ATOM 799 C C . PRO A 1 103 ? -11.141 -14.461 -20.378 1.00 98.38 103 PRO A C 1
ATOM 801 O O . PRO A 1 103 ? -11.270 -14.749 -19.194 1.00 98.38 103 PRO A O 1
ATOM 804 N N . ALA A 1 104 ? -11.212 -15.389 -21.339 1.00 98.25 104 ALA A N 1
ATOM 805 C CA . ALA A 1 104 ? -11.497 -16.802 -21.062 1.00 98.25 104 ALA A CA 1
ATOM 806 C C . ALA A 1 104 ? -10.419 -17.506 -20.209 1.00 98.25 104 ALA A C 1
ATOM 808 O O . ALA A 1 104 ? -10.683 -18.553 -19.628 1.00 98.25 104 ALA A O 1
ATOM 809 N N . TRP A 1 105 ? -9.217 -16.932 -20.126 1.00 98.38 105 TRP A N 1
ATOM 810 C CA . TRP A 1 105 ? -8.078 -17.439 -19.360 1.00 98.38 105 TRP A CA 1
ATOM 811 C C . TRP A 1 105 ? -7.707 -16.542 -18.177 1.00 98.38 105 TRP A C 1
ATOM 813 O O . TRP A 1 105 ? -6.738 -16.842 -17.485 1.00 98.38 105 TRP A O 1
ATOM 823 N N . ALA A 1 106 ? -8.441 -15.453 -17.929 1.00 98.31 106 ALA A N 1
ATOM 824 C CA . ALA A 1 106 ? -8.173 -14.510 -16.843 1.00 98.31 106 ALA A CA 1
ATOM 825 C C . ALA A 1 106 ? -8.624 -15.077 -15.481 1.00 98.31 106 ALA A C 1
ATOM 827 O O . ALA A 1 106 ? -9.518 -14.545 -14.829 1.00 98.31 106 ALA A O 1
ATOM 828 N N . THR A 1 107 ? -8.006 -16.189 -15.080 1.00 98.19 107 THR A N 1
ATOM 829 C CA . THR A 1 107 ? -8.269 -16.943 -13.846 1.00 98.19 107 THR A CA 1
ATOM 830 C C . THR A 1 107 ? -7.001 -17.037 -13.002 1.00 98.19 107 THR A C 1
ATOM 832 O O . THR A 1 107 ? -5.886 -16.936 -13.528 1.00 98.19 107 THR A O 1
ATOM 835 N N . GLN A 1 108 ? -7.164 -17.237 -11.693 1.00 97.06 108 GLN A N 1
ATOM 836 C CA . GLN A 1 108 ? -6.039 -17.352 -10.764 1.00 97.06 108 GLN A CA 1
ATOM 837 C C . GLN A 1 108 ? -5.179 -18.585 -11.081 1.00 97.06 108 GLN A C 1
ATOM 839 O O . GLN A 1 108 ? -3.954 -18.509 -11.054 1.00 97.06 108 GLN A O 1
ATOM 844 N N . GLU A 1 109 ? -5.805 -19.692 -11.479 1.00 98.31 109 GLU A N 1
ATOM 845 C CA . GLU A 1 109 ? -5.136 -20.950 -11.810 1.00 98.31 109 GLU A CA 1
ATOM 846 C C . GLU A 1 109 ? -4.202 -20.794 -13.017 1.00 98.31 109 GLU A C 1
ATOM 848 O O . GLU A 1 109 ? -3.043 -21.213 -12.973 1.00 98.31 109 GLU A O 1
ATOM 853 N N . VAL A 1 110 ? -4.681 -20.150 -14.090 1.00 98.56 110 VAL A N 1
ATOM 854 C CA . VAL A 1 110 ? -3.858 -19.875 -15.279 1.00 98.56 110 VAL A CA 1
ATOM 855 C C . VAL A 1 110 ? -2.764 -18.862 -14.958 1.00 98.56 110 VAL A C 1
ATOM 857 O O . VAL A 1 110 ? -1.628 -19.024 -15.407 1.00 98.56 110 VAL A O 1
ATOM 860 N N . PHE A 1 111 ? -3.081 -17.831 -14.170 1.00 98.38 111 PHE A N 1
ATOM 861 C CA . PHE A 1 111 ? -2.085 -16.873 -13.705 1.00 98.38 111 PHE A CA 1
ATOM 862 C C . PHE A 1 111 ? -0.939 -17.581 -12.963 1.00 98.38 111 PHE A C 1
ATOM 864 O O . PHE A 1 111 ? 0.225 -17.353 -13.293 1.00 98.38 111 PHE A O 1
ATOM 871 N N . ASP A 1 112 ? -1.254 -18.457 -12.004 1.00 98.06 112 ASP A N 1
ATOM 872 C CA . ASP A 1 112 ? -0.266 -19.160 -11.179 1.00 98.06 112 ASP A CA 1
ATOM 873 C C . ASP A 1 112 ? 0.554 -20.180 -11.977 1.00 98.06 112 ASP A C 1
ATOM 875 O O . ASP A 1 112 ? 1.747 -20.349 -11.719 1.00 98.06 112 ASP A O 1
ATOM 879 N N . GLU A 1 113 ? -0.047 -20.842 -12.968 1.00 98.50 113 GLU A N 1
ATOM 880 C CA . GLU A 1 113 ? 0.693 -21.686 -13.911 1.00 98.50 113 GLU A CA 1
ATOM 881 C C . GLU A 1 113 ? 1.730 -20.862 -14.690 1.00 98.50 113 GLU A C 1
ATOM 883 O O . GLU A 1 113 ? 2.906 -21.225 -14.734 1.00 98.50 113 GLU A O 1
ATOM 888 N N . LEU A 1 114 ? 1.337 -19.710 -15.240 1.00 98.69 114 LEU A N 1
ATOM 889 C CA . LEU A 1 114 ? 2.249 -18.835 -15.981 1.00 98.69 114 LEU A CA 1
ATOM 890 C C . LEU A 1 114 ? 3.314 -18.189 -15.078 1.00 98.69 114 LEU A C 1
ATOM 892 O O . LEU A 1 114 ? 4.446 -17.990 -15.521 1.00 98.69 114 LEU A O 1
ATOM 896 N N . ASP A 1 115 ? 2.986 -17.868 -13.823 1.00 97.88 115 ASP A N 1
ATOM 897 C CA . ASP A 1 115 ? 3.942 -17.361 -12.823 1.00 97.88 115 ASP A CA 1
ATOM 898 C C . ASP A 1 115 ? 5.000 -18.430 -12.508 1.00 97.88 115 ASP A C 1
ATOM 900 O O . ASP A 1 115 ? 6.199 -18.155 -12.589 1.00 97.88 115 ASP A O 1
ATOM 904 N N . ARG A 1 116 ? 4.585 -19.692 -12.296 1.00 98.00 116 ARG A N 1
ATOM 905 C CA . ARG A 1 116 ? 5.507 -20.832 -12.116 1.00 98.00 116 ARG A CA 1
ATOM 906 C C . ARG A 1 116 ? 6.430 -21.054 -13.314 1.00 98.00 116 ARG A C 1
ATOM 908 O O . ARG A 1 116 ? 7.581 -21.438 -13.127 1.00 98.00 116 ARG A O 1
ATOM 915 N N . GLN A 1 117 ? 5.956 -20.780 -14.527 1.00 98.25 117 GLN A N 1
ATOM 916 C CA . GLN A 1 117 ? 6.764 -20.840 -15.750 1.00 98.25 117 GLN A CA 1
ATOM 917 C C . GLN A 1 117 ? 7.656 -19.597 -15.965 1.00 98.25 117 GLN A C 1
ATOM 919 O O . GLN A 1 117 ? 8.397 -19.532 -16.945 1.00 98.25 117 GLN A O 1
ATOM 924 N N . GLY A 1 118 ? 7.595 -18.583 -15.091 1.00 97.81 118 GLY A N 1
ATOM 925 C CA . GLY A 1 118 ? 8.347 -17.330 -15.240 1.00 97.81 118 GLY A CA 1
ATOM 926 C C . GLY A 1 118 ? 7.813 -16.402 -16.343 1.00 97.81 118 GLY A C 1
ATOM 927 O O . GLY A 1 118 ? 8.507 -15.484 -16.802 1.00 97.81 118 GLY A O 1
ATOM 928 N N . LEU A 1 119 ? 6.577 -16.624 -16.792 1.00 98.56 119 LEU A N 1
ATOM 929 C CA . LEU A 1 119 ? 5.915 -15.869 -17.857 1.00 98.56 119 LEU A CA 1
ATOM 930 C C . LEU A 1 119 ? 5.017 -14.745 -17.328 1.00 98.56 119 LEU A C 1
ATOM 932 O O . LEU A 1 119 ? 4.619 -13.872 -18.103 1.00 98.56 119 LEU A O 1
ATOM 936 N N . MET A 1 120 ? 4.741 -14.726 -16.023 1.00 98.50 120 MET A N 1
ATOM 937 C CA . MET A 1 120 ? 3.796 -13.799 -15.412 1.00 98.50 120 MET A CA 1
ATOM 938 C C . MET A 1 120 ? 4.412 -12.971 -14.282 1.00 98.50 120 MET A C 1
ATOM 940 O O . MET A 1 120 ? 5.419 -13.326 -13.683 1.00 98.50 120 MET A O 1
ATOM 944 N N . MET A 1 121 ? 3.794 -11.822 -14.024 1.00 98.62 121 MET A N 1
ATOM 945 C CA . MET A 1 121 ? 3.996 -10.999 -12.837 1.00 98.62 121 MET A CA 1
ATOM 946 C C . MET A 1 121 ? 2.651 -10.376 -12.482 1.00 98.62 121 MET A C 1
ATOM 948 O O . MET A 1 121 ? 1.944 -9.919 -13.385 1.00 98.62 121 MET A O 1
ATOM 952 N N . TYR A 1 122 ? 2.320 -10.297 -11.193 1.00 98.56 122 TYR A N 1
ATOM 953 C CA . TYR A 1 122 ? 1.172 -9.519 -10.735 1.00 98.56 122 TYR A CA 1
ATOM 954 C C . TYR A 1 122 ? 1.588 -8.057 -10.568 1.00 98.56 122 TYR A C 1
ATOM 956 O O . TYR A 1 122 ? 2.423 -7.740 -9.722 1.00 98.56 122 TYR A O 1
ATOM 964 N N . GLY A 1 123 ? 1.044 -7.167 -11.399 1.00 98.06 123 GLY A N 1
ATOM 965 C CA . GLY A 1 123 ? 1.398 -5.748 -11.388 1.00 98.06 123 GLY A CA 1
ATOM 966 C C . GLY A 1 123 ? 0.692 -4.932 -10.312 1.00 98.06 123 GLY A C 1
ATOM 967 O O . GLY A 1 123 ? 1.151 -3.832 -10.004 1.00 98.06 123 GLY A O 1
ATOM 968 N N . GLN A 1 124 ? -0.406 -5.444 -9.741 1.00 97.50 124 GLN A N 1
ATOM 969 C CA . GLN A 1 124 ? -1.347 -4.617 -8.977 1.00 97.50 124 GLN A CA 1
ATOM 970 C C . GLN A 1 124 ? -1.657 -3.332 -9.792 1.00 97.50 124 GLN A C 1
ATOM 972 O O . GLN A 1 124 ? -1.701 -3.376 -11.020 1.00 97.50 124 GLN A O 1
ATOM 977 N N . MET A 1 125 ? -1.850 -2.189 -9.146 1.00 98.19 125 MET A N 1
ATOM 978 C CA . MET A 1 125 ? -2.041 -0.890 -9.780 1.00 98.19 125 MET A CA 1
ATOM 979 C C . MET A 1 125 ? -0.714 -0.135 -9.847 1.00 98.19 125 MET A C 1
ATOM 981 O O . MET A 1 125 ? -0.196 0.104 -10.934 1.00 98.19 125 MET A O 1
ATOM 985 N N . THR A 1 126 ? -0.135 0.211 -8.689 1.00 98.38 126 THR A N 1
ATOM 986 C CA . THR A 1 126 ? 1.050 1.091 -8.590 1.00 98.38 126 THR A CA 1
ATOM 987 C C . THR A 1 126 ? 2.365 0.348 -8.346 1.00 98.38 126 THR A C 1
ATOM 989 O O . THR A 1 126 ? 3.442 0.939 -8.451 1.00 98.38 126 THR A O 1
ATOM 992 N N . ALA A 1 127 ? 2.300 -0.962 -8.070 1.00 98.38 127 ALA A N 1
ATOM 993 C CA . ALA A 1 127 ? 3.479 -1.798 -7.858 1.00 98.38 127 ALA A CA 1
ATOM 994 C C . ALA A 1 127 ? 4.270 -1.973 -9.166 1.00 98.38 127 ALA A C 1
ATOM 996 O O . ALA A 1 127 ? 5.428 -1.566 -9.250 1.00 98.38 127 ALA A O 1
ATOM 997 N N . GLY A 1 128 ? 3.624 -2.502 -10.205 1.00 98.44 128 GLY A N 1
ATOM 998 C CA . GLY A 1 128 ? 4.230 -2.765 -11.511 1.00 98.44 128 GLY A CA 1
ATOM 999 C C . GLY A 1 128 ? 4.301 -1.554 -12.442 1.00 98.44 128 GLY A C 1
ATOM 1000 O O . GLY A 1 128 ? 4.827 -1.690 -13.542 1.00 98.44 128 GLY A O 1
ATOM 1001 N N . SER A 1 129 ? 3.753 -0.405 -12.034 1.00 98.56 129 SER A N 1
ATOM 1002 C CA . SER A 1 129 ? 3.795 0.870 -12.773 1.00 98.56 129 SER A CA 1
ATOM 1003 C C . SER A 1 129 ? 4.668 1.937 -12.103 1.00 98.56 129 SER A C 1
ATOM 1005 O O . SER A 1 129 ? 4.762 3.052 -12.605 1.00 98.56 129 SER A O 1
ATOM 1007 N N . TRP A 1 130 ? 5.341 1.574 -11.005 1.00 98.75 130 TRP A N 1
ATOM 1008 C CA . TRP A 1 130 ? 6.393 2.372 -10.369 1.00 98.75 130 TRP A CA 1
ATOM 1009 C C . TRP A 1 130 ? 5.920 3.749 -9.905 1.00 98.75 130 TRP A C 1
ATOM 1011 O O . TRP A 1 130 ? 6.495 4.773 -10.252 1.00 98.75 130 TRP A O 1
ATOM 1021 N N . ILE A 1 131 ? 4.846 3.784 -9.121 1.00 98.69 131 ILE A N 1
ATOM 1022 C CA . ILE A 1 131 ? 4.358 5.032 -8.520 1.00 98.69 131 ILE A CA 1
ATOM 1023 C C . ILE A 1 131 ? 3.795 4.806 -7.111 1.00 98.69 131 ILE A C 1
ATOM 1025 O O . ILE A 1 131 ? 2.924 5.527 -6.633 1.00 98.69 131 ILE A O 1
ATOM 1029 N N . TYR A 1 132 ? 4.282 3.771 -6.425 1.00 98.62 132 TYR A N 1
ATOM 1030 C CA . TYR A 1 132 ? 3.870 3.493 -5.058 1.00 98.62 132 TYR A CA 1
ATOM 1031 C C . TYR A 1 132 ? 4.659 4.368 -4.081 1.00 98.62 132 TYR A C 1
ATOM 1033 O O . TYR A 1 132 ? 5.888 4.442 -4.130 1.00 98.62 132 TYR A O 1
ATOM 1041 N N . ILE A 1 133 ? 3.936 5.016 -3.172 1.00 98.19 133 ILE A N 1
ATOM 1042 C CA . ILE A 1 133 ? 4.479 5.971 -2.193 1.00 98.19 133 ILE A CA 1
ATOM 1043 C C . ILE A 1 133 ? 4.218 5.513 -0.754 1.00 98.19 133 ILE A C 1
ATOM 1045 O O . ILE A 1 133 ? 4.057 6.316 0.162 1.00 98.19 133 ILE A O 1
ATOM 1049 N N . GLY A 1 134 ? 4.147 4.196 -0.556 1.00 96.50 134 GLY A N 1
ATOM 1050 C CA . GLY A 1 134 ? 3.785 3.614 0.728 1.00 96.50 134 GLY A CA 1
ATOM 1051 C C . GLY A 1 134 ? 2.298 3.781 1.034 1.00 96.50 134 GLY A C 1
ATOM 1052 O O . GLY A 1 134 ? 1.481 4.100 0.167 1.00 96.50 134 GLY A O 1
ATOM 1053 N N . THR A 1 135 ? 1.970 3.606 2.310 1.00 95.94 135 THR A N 1
ATOM 1054 C CA . THR A 1 135 ? 0.606 3.681 2.843 1.00 95.94 135 THR A CA 1
ATOM 1055 C C . THR A 1 135 ? -0.112 4.994 2.508 1.00 95.94 135 THR A C 1
ATOM 1057 O O . THR A 1 135 ? -1.332 5.012 2.348 1.00 95.94 135 THR A O 1
ATOM 1060 N N . GLN A 1 136 ? 0.634 6.090 2.324 1.00 97.62 136 GLN A N 1
ATOM 1061 C CA . GLN A 1 136 ? 0.070 7.403 2.002 1.00 97.62 136 GLN A CA 1
ATOM 1062 C C . GLN A 1 136 ? -0.749 7.393 0.705 1.00 97.62 136 GLN A C 1
ATOM 1064 O O . GLN A 1 136 ? -1.725 8.133 0.603 1.00 97.62 136 GLN A O 1
ATOM 1069 N N . GLY A 1 137 ? -0.397 6.539 -0.263 1.00 96.62 137 GLY A N 1
ATOM 1070 C CA . GLY A 1 137 ? -1.040 6.516 -1.578 1.00 96.62 137 GLY A CA 1
ATOM 1071 C C . GLY A 1 137 ? -2.551 6.265 -1.539 1.00 96.62 137 GLY A C 1
ATOM 1072 O O . GLY A 1 137 ? -3.261 6.753 -2.413 1.00 96.62 137 GLY A O 1
ATOM 1073 N N . ILE A 1 138 ? -3.054 5.551 -0.526 1.00 97.69 138 ILE A N 1
ATOM 1074 C CA . ILE A 1 138 ? -4.495 5.303 -0.338 1.00 97.69 138 ILE A CA 1
ATOM 1075 C C . ILE A 1 138 ? -5.108 6.110 0.811 1.00 97.69 138 ILE A C 1
ATOM 1077 O O . ILE A 1 138 ? -6.330 6.185 0.911 1.00 97.69 138 ILE A O 1
ATOM 1081 N N . LEU A 1 139 ? -4.292 6.750 1.655 1.00 98.38 139 LEU A N 1
ATOM 1082 C CA . LEU A 1 139 ? -4.751 7.403 2.884 1.00 98.38 139 LEU A CA 1
ATOM 1083 C C . LEU A 1 139 ? -5.898 8.386 2.640 1.00 98.38 139 LEU A C 1
ATOM 1085 O O . LEU A 1 139 ? -6.921 8.297 3.313 1.00 98.38 139 LEU A O 1
ATOM 1089 N N . GLN A 1 140 ? -5.760 9.277 1.655 1.00 98.38 140 GLN A N 1
ATOM 1090 C CA . GLN A 1 140 ? -6.811 10.249 1.350 1.00 98.38 140 GLN A CA 1
ATOM 1091 C C . GLN A 1 140 ? -8.096 9.570 0.858 1.00 98.38 140 GLN A C 1
ATOM 1093 O O . GLN A 1 140 ? -9.183 9.968 1.259 1.00 98.38 140 GLN A O 1
ATOM 1098 N N . GLY A 1 141 ? -7.994 8.528 0.029 1.00 98.31 141 GLY A N 1
ATOM 1099 C CA . GLY A 1 141 ? -9.166 7.795 -0.455 1.00 98.31 141 GLY A CA 1
ATOM 1100 C C . GLY A 1 141 ? -9.927 7.103 0.679 1.00 98.31 141 GLY A C 1
ATOM 1101 O O . GLY A 1 141 ? -11.153 7.195 0.751 1.00 98.31 141 GLY A O 1
ATOM 1102 N N . THR A 1 142 ? -9.206 6.469 1.607 1.00 98.75 142 THR A N 1
ATOM 1103 C CA . THR A 1 142 ? -9.808 5.860 2.803 1.00 98.75 142 THR A CA 1
ATOM 1104 C C . THR A 1 142 ? -10.414 6.922 3.722 1.00 98.75 142 THR A C 1
ATOM 1106 O O . THR A 1 142 ? -11.542 6.756 4.182 1.00 98.75 142 THR A O 1
ATOM 1109 N N . TYR A 1 143 ? -9.707 8.037 3.939 1.00 98.81 143 TYR A N 1
ATOM 1110 C CA . TYR A 1 143 ? -10.210 9.183 4.701 1.00 98.81 143 TYR A CA 1
ATOM 1111 C C . TYR A 1 143 ? -11.520 9.716 4.115 1.00 98.81 143 TYR A C 1
ATOM 1113 O O . TYR A 1 143 ? -12.489 9.852 4.854 1.00 98.81 143 TYR A O 1
ATOM 1121 N N . GLU 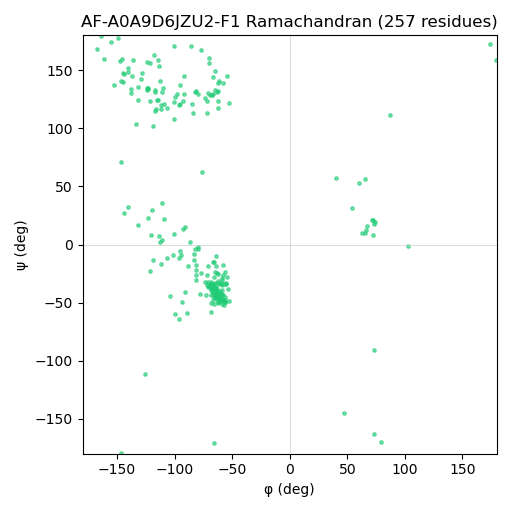A 1 144 ? -11.582 9.957 2.803 1.00 98.75 144 GLU A N 1
ATOM 1122 C CA . GLU A 1 144 ? -12.781 10.488 2.144 1.00 98.75 144 GLU A CA 1
ATOM 1123 C C . GLU A 1 144 ? -13.945 9.498 2.159 1.00 98.75 144 GLU A C 1
ATOM 1125 O O . GLU A 1 144 ? -15.098 9.904 2.297 1.00 98.75 144 GLU A O 1
ATOM 1130 N N . THR A 1 145 ? -13.658 8.197 2.067 1.00 98.81 145 THR A N 1
ATOM 1131 C CA . THR A 1 145 ? -14.681 7.148 2.190 1.00 98.81 145 THR A CA 1
ATOM 1132 C C . THR A 1 145 ? -15.335 7.195 3.571 1.00 98.81 145 THR A C 1
ATOM 1134 O O . THR A 1 145 ? -16.562 7.223 3.685 1.00 98.81 145 THR A O 1
ATOM 1137 N N . LEU A 1 146 ? -14.522 7.276 4.625 1.00 98.75 146 LEU A N 1
ATOM 1138 C CA . LEU A 1 146 ? -15.000 7.379 6.003 1.00 98.75 146 LEU A CA 1
ATOM 1139 C C . LEU A 1 146 ? -15.683 8.724 6.277 1.00 98.75 146 LEU A C 1
ATOM 1141 O O . LEU A 1 146 ? -16.734 8.749 6.912 1.00 98.75 146 LEU A O 1
ATOM 1145 N N . ALA A 1 147 ? -15.160 9.825 5.735 1.00 98.75 147 ALA A N 1
ATOM 1146 C CA . ALA A 1 147 ? -15.776 11.145 5.833 1.00 98.75 147 ALA A CA 1
ATOM 1147 C C . ALA A 1 147 ? -17.148 11.181 5.136 1.00 98.75 147 ALA A C 1
ATOM 1149 O O . ALA A 1 147 ? -18.094 11.798 5.628 1.00 98.75 147 ALA A O 1
ATOM 1150 N N . ALA A 1 148 ? -17.291 10.496 3.997 1.00 98.81 148 ALA A N 1
ATOM 1151 C CA . ALA A 1 148 ? -18.567 10.349 3.308 1.00 98.81 148 ALA A CA 1
ATOM 1152 C C . ALA A 1 148 ? -19.568 9.530 4.136 1.00 98.81 148 ALA A C 1
ATOM 1154 O O . ALA A 1 148 ? -20.709 9.968 4.296 1.00 98.81 148 ALA A O 1
ATOM 1155 N N . ALA A 1 149 ? -19.140 8.406 4.722 1.00 98.69 149 ALA A N 1
ATOM 1156 C CA . ALA A 1 149 ? -19.968 7.625 5.643 1.00 98.69 149 ALA A CA 1
ATOM 1157 C C . ALA A 1 149 ? -20.381 8.452 6.877 1.00 98.69 149 ALA A C 1
ATOM 1159 O O . ALA A 1 149 ? -21.549 8.451 7.266 1.00 98.69 149 ALA A O 1
ATOM 1160 N N . ALA A 1 150 ? -19.458 9.240 7.436 1.00 98.69 150 ALA A N 1
ATOM 1161 C CA . ALA A 1 150 ? -19.721 10.152 8.544 1.00 98.69 150 ALA A CA 1
ATOM 1162 C C . ALA A 1 150 ? -20.789 11.197 8.205 1.00 98.69 150 ALA A C 1
ATOM 1164 O O . ALA A 1 150 ? -21.715 11.416 8.987 1.00 98.69 150 ALA A O 1
ATOM 1165 N N . ARG A 1 151 ? -20.711 11.817 7.021 1.00 98.69 151 ARG A N 1
ATOM 1166 C CA . ARG A 1 151 ? -21.733 12.760 6.535 1.00 98.69 151 ARG A CA 1
ATOM 1167 C C . ARG A 1 151 ? -23.089 12.093 6.325 1.00 98.69 151 ARG A C 1
ATOM 1169 O O . ARG A 1 151 ? -24.103 12.689 6.672 1.00 98.69 151 ARG A O 1
ATOM 1176 N N . ALA A 1 152 ? -23.107 10.881 5.777 1.00 98.62 152 ALA A N 1
ATOM 1177 C CA . ALA A 1 152 ? -24.343 10.169 5.469 1.00 98.62 152 ALA A CA 1
ATOM 1178 C C . ALA A 1 152 ? -25.074 9.651 6.719 1.00 98.62 152 ALA A C 1
ATOM 1180 O O . ALA A 1 152 ? -26.304 9.636 6.734 1.00 98.62 152 ALA A O 1
ATOM 1181 N N . HIS A 1 153 ? -24.339 9.238 7.757 1.00 98.38 153 HIS A N 1
ATOM 1182 C CA . HIS A 1 153 ? -24.912 8.479 8.877 1.00 98.38 153 HIS A CA 1
ATOM 1183 C C . HIS A 1 153 ? -24.736 9.129 10.256 1.00 98.38 153 HIS A C 1
ATOM 1185 O O . HIS A 1 153 ? -25.520 8.843 11.158 1.00 98.38 153 HIS A O 1
ATOM 1191 N N . PHE A 1 154 ? -23.748 10.012 10.440 1.00 98.25 154 PHE A N 1
ATOM 1192 C CA . PHE A 1 154 ? -23.317 10.471 11.770 1.00 98.25 154 PHE A CA 1
ATOM 1193 C C . PHE A 1 154 ? -23.180 11.996 11.895 1.00 98.25 154 PHE A C 1
ATOM 1195 O O . PHE A 1 154 ? -22.557 12.491 12.831 1.00 98.25 154 PHE A O 1
ATOM 1202 N N . GLY A 1 155 ? -23.771 12.763 10.973 1.00 96.56 155 GLY A N 1
ATOM 1203 C CA . GLY A 1 155 ? -23.763 14.229 11.039 1.00 96.56 155 GLY A CA 1
ATOM 1204 C C . GLY A 1 155 ? -22.420 14.876 10.679 1.00 96.56 155 GLY A C 1
ATOM 1205 O O . GLY A 1 155 ? -22.198 16.033 11.018 1.00 96.56 155 GLY A O 1
ATOM 1206 N N . GLY A 1 156 ? -21.539 14.154 9.978 1.00 97.44 156 GLY A N 1
ATOM 1207 C CA . GLY A 1 156 ? -20.305 14.698 9.399 1.00 97.44 156 GLY A CA 1
ATOM 1208 C C . GLY A 1 156 ? -19.005 14.386 10.141 1.00 97.44 156 GLY A C 1
ATOM 1209 O O . GLY A 1 156 ? -17.955 14.774 9.642 1.00 97.44 156 GLY A O 1
ATOM 1210 N N . SER A 1 157 ? -19.048 13.671 11.268 1.00 98.25 157 SER A N 1
ATOM 1211 C CA . SER A 1 157 ? -17.861 13.246 12.028 1.00 98.25 157 SER A CA 1
ATOM 1212 C C . SER A 1 157 ? -18.032 11.819 12.566 1.00 98.25 157 SER A C 1
ATOM 1214 O O . SER A 1 157 ? -19.159 11.377 12.801 1.00 98.25 157 SER A O 1
ATOM 1216 N N . LEU A 1 158 ? -16.925 11.093 12.759 1.00 98.75 158 LEU A N 1
ATOM 1217 C CA . LEU A 1 158 ? -16.902 9.802 13.457 1.00 98.75 158 LEU A CA 1
ATOM 1218 C C . LEU A 1 158 ? -16.608 9.956 14.957 1.00 98.75 158 LEU A C 1
ATOM 1220 O O . LEU A 1 158 ? -16.362 8.957 15.626 1.00 98.75 158 LEU A O 1
ATOM 1224 N N . LYS A 1 159 ? -16.669 11.167 15.523 1.00 98.62 159 LYS A N 1
ATOM 1225 C CA . LYS A 1 159 ? -16.434 11.391 16.955 1.00 98.62 159 LYS A CA 1
ATOM 1226 C C . LYS A 1 159 ? -17.295 10.487 17.844 1.00 98.62 159 LYS A C 1
ATOM 1228 O O . LYS A 1 159 ? -18.525 10.517 17.785 1.00 98.62 159 LYS A O 1
ATOM 1233 N N . GLY A 1 160 ? -16.630 9.692 18.688 1.00 97.81 160 GLY A N 1
ATOM 1234 C CA . GLY A 1 160 ? -17.261 8.705 19.577 1.00 97.81 160 GLY A CA 1
ATOM 1235 C C . GLY A 1 160 ? -17.823 7.463 18.868 1.00 97.81 160 GLY A C 1
ATOM 1236 O O . GLY A 1 160 ? -18.509 6.661 19.503 1.00 97.81 160 GLY A O 1
ATOM 1237 N N . ARG A 1 161 ? -17.560 7.303 17.565 1.00 98.56 161 ARG A N 1
ATOM 1238 C CA . ARG A 1 161 ? -18.011 6.173 16.745 1.00 98.56 161 ARG A CA 1
ATOM 1239 C C . ARG A 1 161 ? -16.937 5.108 16.654 1.00 98.56 161 ARG A C 1
ATOM 1241 O O . ARG A 1 161 ? -15.763 5.411 16.441 1.00 98.56 161 ARG A O 1
ATOM 1248 N N . PHE A 1 162 ? -17.371 3.864 16.780 1.00 98.62 162 PHE A N 1
ATOM 1249 C CA . PHE A 1 162 ? -16.525 2.690 16.696 1.00 98.62 162 PHE A CA 1
ATOM 1250 C C . PHE A 1 162 ? -16.544 2.098 15.279 1.00 98.62 162 PHE A C 1
ATOM 1252 O O . PHE A 1 162 ? -17.593 1.704 14.773 1.00 98.62 162 PHE A O 1
ATOM 1259 N N . VAL A 1 163 ? -15.374 2.020 14.647 1.00 98.88 163 VAL A N 1
ATOM 1260 C CA . VAL A 1 163 ? -15.153 1.403 13.336 1.00 98.88 163 VAL A CA 1
ATOM 1261 C C . VAL A 1 163 ? -14.370 0.103 13.508 1.00 98.88 163 VAL A C 1
ATOM 1263 O O . VAL A 1 163 ? -13.241 0.112 14.002 1.00 98.88 163 VAL A O 1
ATOM 1266 N N . LEU A 1 164 ? -14.949 -1.007 13.059 1.00 98.88 164 LEU A N 1
ATOM 1267 C CA . LEU A 1 164 ? -14.290 -2.309 12.993 1.00 98.88 164 LEU A CA 1
ATOM 1268 C C . LEU A 1 164 ? -13.774 -2.558 11.569 1.00 98.88 164 LEU A C 1
ATOM 1270 O O . LEU A 1 164 ? -14.517 -2.406 10.598 1.00 98.88 164 LEU A O 1
ATOM 1274 N N . SER A 1 165 ? -12.504 -2.940 11.445 1.00 98.81 165 SER A N 1
ATOM 1275 C CA . SER A 1 165 ? -11.917 -3.384 10.179 1.00 98.81 165 SER A CA 1
ATOM 1276 C C . SER A 1 165 ? -10.853 -4.470 10.382 1.00 98.81 165 SER A C 1
ATOM 1278 O O . SER A 1 165 ? -10.633 -4.951 11.496 1.00 98.81 165 SER A O 1
ATOM 1280 N N . ALA A 1 166 ? -10.241 -4.940 9.301 1.00 98.88 166 ALA A N 1
ATOM 1281 C CA . ALA A 1 166 ? -9.132 -5.878 9.314 1.00 98.88 166 ALA A CA 1
ATOM 1282 C C . ALA A 1 166 ? -8.144 -5.609 8.167 1.00 98.88 166 ALA A C 1
ATOM 1284 O O . ALA A 1 166 ? -8.457 -4.934 7.182 1.00 98.88 166 ALA A O 1
ATOM 1285 N N . GLY A 1 167 ? -6.924 -6.121 8.334 1.00 98.44 167 GLY A N 1
ATOM 1286 C CA . GLY A 1 167 ? -5.811 -5.978 7.401 1.00 98.44 167 GLY A CA 1
ATOM 1287 C C . GLY A 1 167 ? -4.987 -4.704 7.621 1.00 98.44 167 GLY A C 1
ATOM 1288 O O . GLY A 1 167 ? -5.405 -3.594 7.300 1.00 98.44 167 GLY A O 1
ATOM 1289 N N . LEU A 1 168 ? -3.744 -4.866 8.081 1.00 98.38 168 LEU A N 1
ATOM 1290 C CA . LEU A 1 1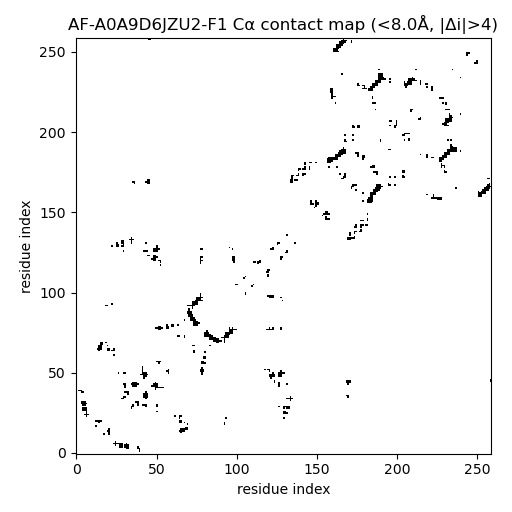68 ? -2.728 -3.818 8.261 1.00 98.38 168 LEU A CA 1
ATOM 1291 C C . LEU A 1 168 ? -1.567 -3.980 7.263 1.00 98.38 168 LEU A C 1
ATOM 1293 O O . LEU A 1 168 ? -0.400 -3.682 7.549 1.00 98.38 168 LEU A O 1
ATOM 1297 N N . GLY A 1 169 ? -1.884 -4.423 6.042 1.00 95.75 169 GLY A N 1
ATOM 1298 C CA . GLY A 1 169 ? -0.961 -4.457 4.903 1.00 95.75 169 GLY A CA 1
ATOM 1299 C C . GLY A 1 169 ? -0.528 -3.064 4.421 1.00 95.75 169 GLY A C 1
ATOM 1300 O O . GLY A 1 169 ? -0.806 -2.055 5.062 1.00 95.75 169 GLY A O 1
ATOM 1301 N N . GLY A 1 170 ? 0.163 -2.989 3.278 1.00 93.75 170 GLY A N 1
ATOM 1302 C CA . GLY A 1 170 ? 0.659 -1.704 2.753 1.00 93.75 170 GLY A CA 1
ATOM 1303 C C . GLY A 1 170 ? -0.449 -0.678 2.493 1.00 93.75 170 GLY A C 1
ATOM 1304 O O . GLY A 1 170 ? -0.263 0.499 2.767 1.00 93.75 170 GLY A O 1
ATOM 1305 N N . MET A 1 171 ? -1.624 -1.144 2.055 1.00 96.62 171 MET A N 1
ATOM 1306 C CA . MET A 1 171 ? -2.808 -0.302 1.827 1.00 96.62 171 MET A CA 1
ATOM 1307 C C . MET A 1 171 ? -3.729 -0.278 3.056 1.00 96.62 171 MET A C 1
ATOM 1309 O O . MET A 1 171 ? -4.046 0.797 3.557 1.00 96.62 171 MET A O 1
ATOM 1313 N N . GLY A 1 172 ? -4.062 -1.453 3.608 1.00 97.19 172 GLY A N 1
ATOM 1314 C CA . GLY A 1 172 ? -4.890 -1.597 4.819 1.00 97.19 172 GLY A CA 1
ATOM 1315 C C . GLY A 1 172 ? -4.346 -0.888 6.052 1.00 97.19 172 GLY A C 1
ATOM 1316 O O . GLY A 1 172 ? -5.111 -0.422 6.892 1.00 97.19 172 GLY A O 1
ATOM 1317 N N . GLY A 1 173 ? -3.031 -0.681 6.117 1.00 97.81 173 GLY A N 1
ATOM 1318 C CA . GLY A 1 173 ? -2.394 0.124 7.151 1.00 97.81 173 GLY A CA 1
ATOM 1319 C C . GLY A 1 173 ? -2.792 1.603 7.141 1.00 97.81 173 GLY A C 1
ATOM 1320 O O . GLY A 1 173 ? -2.442 2.297 8.084 1.00 97.81 173 GLY A O 1
ATOM 1321 N N . ALA A 1 174 ? -3.498 2.103 6.120 1.00 98.50 174 ALA A N 1
ATOM 1322 C CA . ALA A 1 174 ? -4.011 3.474 6.089 1.00 98.50 174 ALA A CA 1
ATOM 1323 C C . ALA A 1 174 ? -5.319 3.646 6.873 1.00 98.50 174 ALA A C 1
ATOM 1325 O O . ALA A 1 174 ? -5.653 4.760 7.271 1.00 98.50 174 ALA A O 1
ATOM 1326 N N . GLN A 1 175 ? -6.061 2.554 7.081 1.00 98.75 175 GLN A N 1
ATOM 1327 C CA . GLN A 1 175 ? -7.357 2.560 7.760 1.00 98.75 175 GLN A CA 1
ATOM 1328 C C . GLN A 1 175 ? -7.313 3.175 9.165 1.00 98.75 175 GLN A C 1
ATOM 1330 O O . GLN A 1 175 ? -8.151 4.033 9.434 1.00 98.75 175 GLN A O 1
ATOM 1335 N N . PRO A 1 176 ? -6.359 2.821 10.051 1.00 98.75 176 PRO A N 1
ATOM 1336 C CA . PRO A 1 176 ? -6.387 3.300 11.427 1.00 98.75 176 PRO A CA 1
ATOM 1337 C C . PRO A 1 176 ? -6.199 4.822 11.511 1.00 98.75 176 PRO A C 1
ATOM 1339 O O . PRO A 1 176 ? -6.994 5.499 12.161 1.00 98.75 176 PRO A O 1
ATOM 1342 N N . LEU A 1 177 ? -5.237 5.373 10.761 1.00 98.75 177 LEU A N 1
ATOM 1343 C CA . LEU A 1 177 ? -5.040 6.821 10.655 1.00 98.75 177 LEU A CA 1
ATOM 1344 C C . LEU A 1 177 ? -6.226 7.531 9.983 1.00 98.75 177 LEU A C 1
ATOM 1346 O O . LEU A 1 177 ? -6.628 8.607 10.412 1.00 98.75 177 LEU A O 1
ATOM 1350 N N . ALA A 1 178 ? -6.822 6.943 8.943 1.00 98.81 178 ALA A N 1
ATOM 1351 C CA . ALA A 1 178 ? -7.993 7.527 8.289 1.00 98.81 178 ALA A CA 1
ATOM 1352 C C . ALA A 1 178 ? -9.216 7.602 9.225 1.00 98.81 178 ALA A C 1
ATOM 1354 O O . ALA A 1 178 ? -9.985 8.564 9.152 1.00 98.81 178 ALA A O 1
ATOM 1355 N N . ILE A 1 179 ? -9.386 6.609 10.106 1.00 98.81 179 ILE A N 1
ATOM 1356 C CA . ILE A 1 179 ? -10.427 6.597 11.140 1.00 98.81 179 ILE A CA 1
ATOM 1357 C C . ILE A 1 179 ? -10.168 7.712 12.157 1.00 98.81 179 ILE A C 1
ATOM 1359 O O . ILE A 1 179 ? -11.062 8.526 12.391 1.00 98.81 179 ILE A O 1
ATOM 1363 N N . SER A 1 180 ? -8.953 7.811 12.708 1.00 98.31 180 SER A N 1
ATOM 1364 C CA . SER A 1 180 ? -8.627 8.829 13.717 1.00 98.31 180 SER A CA 1
ATOM 1365 C C . SER A 1 180 ? -8.647 10.259 13.157 1.00 98.31 180 SER A C 1
ATOM 1367 O O . SER A 1 180 ? -9.111 11.171 13.838 1.00 98.31 180 SER A O 1
ATOM 1369 N N . MET A 1 181 ? -8.261 10.464 11.889 1.00 98.50 181 MET A N 1
ATOM 1370 C CA . MET A 1 181 ? -8.417 11.745 11.175 1.00 98.50 181 MET A CA 1
ATOM 1371 C C . MET A 1 181 ? -9.882 12.173 11.004 1.00 98.50 181 MET A C 1
ATOM 1373 O O . MET A 1 181 ? -10.156 13.361 10.860 1.00 98.50 181 MET A O 1
ATOM 1377 N N . ASN A 1 182 ? -10.818 11.221 11.010 1.00 98.75 182 ASN A N 1
ATOM 1378 C CA . ASN A 1 182 ? -12.259 11.481 11.034 1.00 98.75 182 ASN A CA 1
ATOM 1379 C C . ASN A 1 182 ? -12.825 11.547 12.467 1.00 98.75 182 ASN A C 1
ATOM 1381 O O . ASN A 1 182 ? -14.038 11.471 12.647 1.00 98.75 182 ASN A O 1
ATOM 1385 N N . GLU A 1 183 ? -11.960 11.683 13.478 1.00 98.69 183 GLU A N 1
ATOM 1386 C CA . GLU A 1 183 ? -12.284 11.698 14.913 1.00 98.69 183 GLU A CA 1
ATOM 1387 C C . GLU A 1 183 ? -12.826 10.360 15.461 1.00 98.69 183 GLU A C 1
ATOM 1389 O O . GLU A 1 183 ? -13.335 10.303 16.580 1.00 98.69 183 GLU A O 1
ATOM 1394 N N . GLY A 1 184 ? -12.717 9.274 14.691 1.00 98.69 184 GLY A N 1
ATOM 1395 C CA . GLY A 1 184 ? -13.248 7.959 15.043 1.00 98.69 184 GLY A CA 1
ATOM 1396 C C . GLY A 1 184 ? -12.328 7.098 15.901 1.00 98.69 184 GLY A C 1
ATOM 1397 O O . GLY A 1 184 ? -11.143 7.382 16.091 1.00 98.69 184 GLY A O 1
ATOM 1398 N N . ILE A 1 185 ? -12.895 5.992 16.380 1.00 98.81 185 ILE A N 1
ATOM 1399 C CA . ILE A 1 185 ? -12.202 4.960 17.154 1.00 98.81 185 ILE A CA 1
ATOM 1400 C C . ILE A 1 185 ? -12.137 3.702 16.298 1.00 98.81 185 ILE A C 1
ATOM 1402 O O . ILE A 1 185 ? -13.171 3.187 15.879 1.00 98.81 185 ILE A O 1
ATOM 1406 N N . GLY A 1 186 ? -10.935 3.221 16.002 1.00 98.69 186 GLY A N 1
ATOM 1407 C CA . GLY A 1 186 ? -10.718 2.084 15.111 1.00 98.69 186 GLY A CA 1
ATOM 1408 C C . GLY A 1 186 ? -10.218 0.852 15.852 1.00 98.69 186 GLY A C 1
ATOM 1409 O O . GLY A 1 186 ? -9.225 0.950 16.568 1.00 98.69 186 GLY A O 1
ATOM 1410 N N . LEU A 1 187 ? -10.830 -0.309 15.606 1.00 98.88 187 LEU A N 1
ATOM 1411 C CA . LEU A 1 187 ? -10.244 -1.623 15.893 1.00 98.88 187 LEU A CA 1
ATOM 1412 C C . LEU A 1 187 ? -9.941 -2.322 14.569 1.00 98.88 187 LEU A C 1
ATOM 1414 O O . LEU A 1 187 ? -10.855 -2.599 13.793 1.00 98.88 187 LEU A O 1
ATOM 1418 N N . ILE A 1 188 ? -8.665 -2.589 14.300 1.00 98.88 188 ILE A N 1
ATOM 1419 C CA . ILE A 1 188 ? -8.222 -3.242 13.071 1.00 98.88 188 ILE A CA 1
ATOM 1420 C C . ILE A 1 188 ? -7.573 -4.572 13.431 1.00 98.88 188 ILE A C 1
ATOM 1422 O O . ILE A 1 188 ? -6.520 -4.607 14.066 1.00 98.88 188 ILE A O 1
ATOM 1426 N N . VAL A 1 189 ? -8.197 -5.666 13.006 1.00 98.88 189 VAL A N 1
ATOM 1427 C CA . VAL A 1 189 ? -7.678 -7.018 13.228 1.00 98.88 189 VAL A CA 1
ATOM 1428 C C . VAL A 1 189 ? -6.582 -7.330 12.205 1.00 98.88 189 VAL A C 1
ATOM 1430 O O . VAL A 1 189 ? -6.765 -7.143 11.002 1.00 98.88 189 VAL A O 1
ATOM 1433 N N . GLU A 1 190 ? -5.429 -7.803 12.661 1.00 98.75 190 GLU A N 1
ATOM 1434 C CA . GLU A 1 190 ? -4.308 -8.207 11.811 1.00 98.75 190 GLU A CA 1
ATOM 1435 C C . GLU A 1 190 ? -3.696 -9.502 12.335 1.00 98.75 190 GLU A C 1
ATOM 1437 O O . GLU A 1 190 ? -3.356 -9.612 13.506 1.00 98.75 190 GLU A O 1
ATOM 1442 N N . VAL A 1 191 ? -3.506 -10.477 11.451 1.00 98.38 191 VAL A N 1
ATOM 1443 C CA . VAL A 1 191 ? -2.997 -11.797 11.837 1.00 98.38 191 VAL A CA 1
ATOM 1444 C C . VAL A 1 191 ? -1.474 -11.814 11.989 1.00 98.38 191 VAL A C 1
ATOM 1446 O O . VAL A 1 191 ? -0.940 -12.630 12.733 1.00 98.38 191 VAL A O 1
ATOM 1449 N N . ASP A 1 192 ? -0.761 -10.922 11.297 1.00 98.00 192 ASP A N 1
ATOM 1450 C CA . ASP A 1 192 ? 0.697 -10.818 11.313 1.00 98.00 192 ASP A CA 1
ATOM 1451 C C . ASP A 1 192 ? 1.177 -9.670 12.231 1.00 98.00 192 ASP A C 1
ATOM 1453 O O . ASP A 1 192 ? 1.108 -8.489 11.852 1.00 98.00 192 ASP A O 1
ATOM 1457 N N . PRO A 1 193 ? 1.765 -9.979 13.406 1.00 98.06 193 PRO A N 1
ATOM 1458 C CA . PRO A 1 193 ? 2.282 -8.969 14.327 1.00 98.06 193 PRO A CA 1
ATOM 1459 C C . PRO A 1 193 ? 3.294 -8.016 13.694 1.00 98.06 193 PRO A C 1
ATOM 1461 O O . PRO A 1 193 ? 3.344 -6.836 14.049 1.00 98.06 193 PRO A O 1
ATOM 1464 N N . ALA A 1 194 ? 4.100 -8.484 12.736 1.00 97.44 194 ALA A N 1
ATOM 1465 C CA . ALA A 1 194 ? 5.117 -7.652 12.107 1.00 97.44 194 ALA A CA 1
ATOM 1466 C C . ALA A 1 194 ? 4.491 -6.514 11.283 1.00 97.44 194 ALA A C 1
ATOM 1468 O O . ALA A 1 194 ? 5.046 -5.407 11.250 1.00 97.44 194 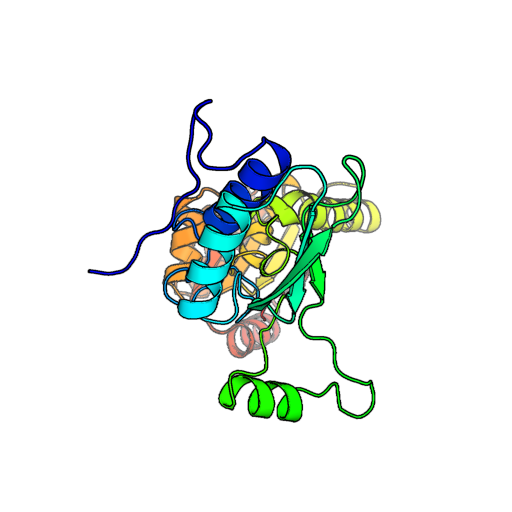ALA A O 1
ATOM 1469 N N . ARG A 1 195 ? 3.324 -6.755 10.666 1.00 96.88 195 ARG A N 1
ATOM 1470 C CA . ARG A 1 195 ? 2.564 -5.744 9.914 1.00 96.88 195 ARG A CA 1
ATOM 1471 C C . ARG A 1 195 ? 1.991 -4.681 10.837 1.00 96.88 195 ARG A C 1
ATOM 1473 O O . ARG A 1 195 ? 2.239 -3.497 10.603 1.00 96.88 195 ARG A O 1
ATOM 1480 N N . ALA A 1 196 ? 1.315 -5.087 11.911 1.00 98.25 196 ALA A N 1
ATOM 1481 C CA . ALA A 1 196 ? 0.768 -4.163 12.905 1.00 98.25 196 ALA A CA 1
ATOM 1482 C C . ALA A 1 196 ? 1.870 -3.291 13.528 1.00 98.25 196 ALA A C 1
ATOM 1484 O O . ALA A 1 196 ? 1.788 -2.061 13.527 1.00 98.25 196 ALA A O 1
ATOM 1485 N N . GLN A 1 197 ? 2.976 -3.918 13.940 1.00 98.12 197 GLN A N 1
ATOM 1486 C CA . GLN A 1 197 ? 4.130 -3.219 14.504 1.00 98.12 197 GLN A CA 1
ATOM 1487 C C . GLN A 1 197 ? 4.782 -2.253 13.513 1.00 98.12 197 GLN A C 1
ATOM 1489 O O . GLN A 1 197 ? 5.299 -1.206 13.905 1.00 98.12 197 GLN A O 1
ATOM 1494 N N . ARG A 1 198 ? 4.768 -2.564 12.212 1.00 97.00 198 ARG A N 1
ATOM 1495 C CA . ARG A 1 198 ? 5.234 -1.617 11.197 1.00 97.00 198 ARG A CA 1
ATOM 1496 C C . ARG A 1 198 ? 4.368 -0.361 11.173 1.00 97.00 198 ARG A C 1
ATOM 1498 O O . ARG A 1 198 ? 4.940 0.722 11.105 1.00 97.00 198 ARG A O 1
ATOM 1505 N N . ARG A 1 199 ? 3.038 -0.483 11.265 1.00 98.38 199 ARG A N 1
ATOM 1506 C CA . ARG A 1 199 ? 2.130 0.682 11.231 1.00 98.38 199 ARG A CA 1
ATOM 1507 C C . ARG A 1 199 ? 2.271 1.555 12.462 1.00 98.38 199 ARG A C 1
ATOM 1509 O O . ARG A 1 199 ? 2.311 2.774 12.306 1.00 98.38 199 ARG A O 1
ATOM 1516 N N . LEU A 1 200 ? 2.474 0.931 13.622 1.00 98.12 200 LEU A N 1
ATOM 1517 C CA . LEU A 1 200 ? 2.825 1.625 14.859 1.00 98.12 200 LEU A CA 1
ATOM 1518 C C . LEU A 1 200 ? 4.105 2.459 14.679 1.00 98.12 200 LEU A C 1
ATOM 1520 O O . LEU A 1 200 ? 4.097 3.666 14.896 1.00 98.12 200 LEU A O 1
ATOM 1524 N N . ARG A 1 201 ? 5.194 1.849 14.183 1.00 97.44 201 ARG A N 1
ATOM 1525 C CA . ARG A 1 201 ? 6.467 2.563 13.951 1.00 97.44 201 ARG A CA 1
ATOM 1526 C C . ARG A 1 201 ? 6.354 3.713 12.951 1.00 97.44 201 ARG A C 1
ATOM 1528 O O . ARG A 1 201 ? 7.073 4.695 13.085 1.00 97.44 201 ARG A O 1
ATOM 1535 N N . THR A 1 202 ? 5.497 3.585 11.940 1.00 95.88 202 THR A N 1
ATOM 1536 C CA . THR A 1 202 ? 5.292 4.625 10.919 1.00 95.88 202 THR A CA 1
ATOM 1537 C C . THR A 1 202 ? 4.258 5.684 11.314 1.00 95.88 202 THR A C 1
ATOM 1539 O O . THR A 1 202 ? 3.973 6.554 10.498 1.00 95.88 202 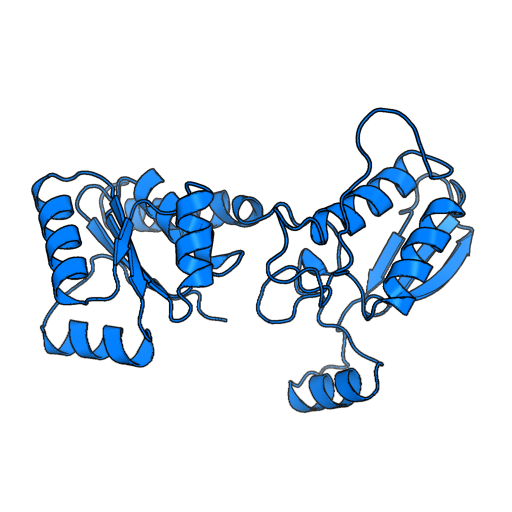THR A O 1
ATOM 1542 N N . GLY A 1 203 ? 3.672 5.612 12.515 1.00 97.31 203 GLY A N 1
ATOM 1543 C CA . GLY A 1 203 ? 2.664 6.572 12.983 1.00 97.31 203 GLY A CA 1
ATOM 1544 C C . GLY A 1 203 ? 1.295 6.448 12.301 1.00 97.31 203 GLY A C 1
ATOM 1545 O O . GLY A 1 203 ? 0.534 7.406 12.282 1.00 97.31 203 GLY A O 1
ATOM 1546 N N . TYR A 1 204 ? 0.989 5.286 11.716 1.00 98.50 204 TYR A N 1
ATOM 1547 C CA . TYR A 1 204 ? -0.312 4.994 11.095 1.00 98.50 204 TYR A CA 1
ATOM 1548 C C . TYR A 1 204 ? -1.280 4.262 12.036 1.00 98.50 204 TYR A C 1
ATOM 1550 O O . TYR A 1 204 ? -2.420 4.010 11.654 1.00 98.50 204 TYR A O 1
ATOM 1558 N N . LEU A 1 205 ? -0.809 3.877 13.224 1.00 98.69 205 LEU A N 1
ATOM 1559 C CA . LEU A 1 205 ? -1.542 3.139 14.247 1.00 98.69 205 LEU A CA 1
ATOM 1560 C C . LEU A 1 205 ? -1.057 3.587 15.633 1.00 98.69 205 LEU A C 1
ATOM 1562 O O . LEU A 1 205 ? 0.149 3.763 15.798 1.00 98.69 205 LEU A O 1
ATOM 1566 N N . ASP A 1 206 ? -1.954 3.721 16.614 1.00 98.50 206 ASP A N 1
ATOM 1567 C CA . ASP A 1 206 ? -1.601 4.245 17.946 1.00 98.50 206 ASP A CA 1
ATOM 1568 C C . ASP A 1 206 ? -1.197 3.150 18.938 1.00 98.50 206 ASP A C 1
ATOM 1570 O O . ASP A 1 206 ? -0.259 3.327 19.718 1.00 98.50 206 ASP A O 1
ATOM 1574 N N . LYS A 1 207 ? -1.899 2.009 18.931 1.00 98.38 207 LYS A N 1
ATOM 1575 C CA . LYS A 1 207 ? -1.645 0.900 19.862 1.00 98.38 207 LYS A CA 1
ATOM 1576 C C . LYS A 1 207 ? -1.780 -0.458 19.176 1.00 98.38 207 LYS A C 1
ATOM 1578 O O . LYS A 1 207 ? -2.582 -0.623 18.262 1.00 98.38 207 LYS A O 1
ATOM 1583 N N . VAL A 1 208 ? -0.996 -1.431 19.637 1.00 98.69 208 VAL A N 1
ATOM 1584 C CA . VAL A 1 208 ? -1.093 -2.845 19.246 1.00 98.69 208 VAL A CA 1
ATOM 1585 C C . VAL A 1 208 ? -1.310 -3.674 20.506 1.00 98.69 208 VAL A C 1
ATOM 1587 O O . VAL A 1 208 ? -0.603 -3.461 21.490 1.00 98.69 208 VAL A O 1
ATOM 1590 N N . VAL A 1 209 ? -2.265 -4.595 20.460 1.00 98.62 209 VAL A N 1
ATOM 1591 C CA . VAL A 1 209 ? -2.594 -5.558 21.522 1.00 98.62 209 VAL A CA 1
ATOM 1592 C C . VAL A 1 209 ? -2.820 -6.933 20.899 1.00 98.62 209 VAL A C 1
ATOM 1594 O O . VAL A 1 209 ? -3.083 -7.025 19.702 1.00 98.62 209 VAL A O 1
ATOM 1597 N N . ASP A 1 210 ? -2.709 -7.998 21.679 1.00 98.12 210 ASP A N 1
ATOM 1598 C CA . ASP A 1 210 ? -2.892 -9.389 21.239 1.00 98.12 210 ASP A CA 1
ATOM 1599 C C . ASP A 1 210 ? -4.015 -10.123 21.987 1.00 98.12 210 ASP A C 1
ATOM 1601 O O . ASP A 1 210 ? -4.222 -11.318 21.786 1.00 98.12 210 ASP A O 1
ATOM 1605 N N . ASP A 1 211 ? -4.781 -9.387 22.791 1.00 98.19 211 ASP A N 1
ATOM 1606 C CA . ASP A 1 211 ? -5.929 -9.880 23.538 1.00 98.19 211 ASP A CA 1
ATOM 1607 C C . ASP A 1 211 ? -7.196 -9.083 23.194 1.00 98.19 211 ASP A C 1
ATOM 1609 O O . ASP A 1 211 ? -7.191 -7.848 23.118 1.00 98.19 211 ASP A O 1
ATOM 1613 N N . LEU A 1 212 ? -8.299 -9.803 22.970 1.00 98.31 212 LEU A N 1
ATOM 1614 C CA . LEU A 1 212 ? -9.575 -9.206 22.578 1.00 98.31 212 LEU A CA 1
ATOM 1615 C C . LEU A 1 212 ? -10.215 -8.407 23.723 1.00 98.31 212 LEU A C 1
ATOM 1617 O O . LEU A 1 212 ? -10.838 -7.380 23.455 1.00 98.31 212 LEU A O 1
ATOM 1621 N N . GLU A 1 213 ? -10.064 -8.838 24.979 1.00 98.25 213 GLU A N 1
ATOM 1622 C CA . GLU A 1 213 ? -10.617 -8.105 26.127 1.00 98.25 213 GLU A CA 1
ATOM 1623 C C . GLU A 1 213 ? -9.890 -6.773 26.320 1.00 98.25 213 GLU A C 1
ATOM 1625 O O . GLU A 1 213 ? -10.534 -5.736 26.505 1.00 98.25 213 GLU A O 1
ATOM 1630 N N . GLU A 1 214 ? -8.556 -6.767 26.217 1.00 98.50 214 GLU A N 1
ATOM 1631 C CA . GLU A 1 214 ? -7.775 -5.530 26.258 1.00 98.50 214 GLU A CA 1
ATOM 1632 C C . GLU A 1 214 ? -8.176 -4.603 25.104 1.00 98.50 214 GLU A C 1
ATOM 1634 O O . GLU A 1 214 ? -8.423 -3.414 25.321 1.00 98.50 214 GLU A O 1
ATOM 1639 N N . ALA A 1 215 ? -8.297 -5.138 23.883 1.00 98.62 215 ALA A N 1
ATOM 1640 C CA . ALA A 1 215 ? -8.720 -4.361 22.722 1.00 98.62 215 ALA A CA 1
ATOM 1641 C C . ALA A 1 215 ? -10.082 -3.691 22.943 1.00 98.62 215 ALA A C 1
ATOM 1643 O O . ALA A 1 215 ? -10.223 -2.489 22.712 1.00 98.62 215 ALA A O 1
ATOM 1644 N N . MET A 1 216 ? -11.070 -4.445 23.429 1.00 98.44 216 MET A N 1
ATOM 1645 C CA . MET A 1 216 ? -12.411 -3.919 23.681 1.00 98.44 216 MET A CA 1
ATOM 1646 C C . MET A 1 216 ? -12.449 -2.936 24.849 1.00 98.44 216 MET A C 1
ATOM 1648 O O . MET A 1 216 ? -13.154 -1.932 24.763 1.00 98.44 216 MET A O 1
ATOM 1652 N N . THR A 1 217 ? -11.645 -3.154 25.891 1.00 98.56 217 THR A N 1
ATOM 1653 C CA . THR A 1 217 ? -11.485 -2.185 26.987 1.00 98.56 217 THR A CA 1
ATOM 1654 C C . THR A 1 217 ? -11.013 -0.836 26.445 1.00 98.56 217 THR A C 1
ATOM 1656 O O . THR A 1 217 ? -11.613 0.196 26.734 1.00 98.56 217 THR A O 1
ATOM 1659 N N . LEU A 1 218 ? -9.995 -0.839 25.581 1.00 98.56 218 LEU A N 1
ATOM 1660 C CA . LEU A 1 218 ? -9.461 0.383 24.975 1.00 98.56 218 LEU A CA 1
ATOM 1661 C C . LEU A 1 218 ? -10.458 1.069 24.035 1.00 98.56 218 LEU A C 1
ATOM 1663 O O . LEU A 1 218 ? -10.481 2.300 23.971 1.00 98.56 218 LEU A O 1
ATOM 1667 N N . VAL A 1 219 ? -11.259 0.292 23.296 1.00 98.56 219 VAL A N 1
ATOM 1668 C CA . VAL A 1 219 ? -12.339 0.829 22.456 1.00 98.56 219 VAL A CA 1
ATOM 1669 C C . VAL A 1 219 ? -13.365 1.547 23.329 1.00 98.56 219 VAL A C 1
ATOM 1671 O O . VAL A 1 219 ? -13.683 2.702 23.056 1.00 98.56 219 VAL A O 1
ATOM 1674 N N . GLU A 1 220 ? -13.855 0.912 24.392 1.00 98.12 220 GLU A N 1
ATOM 1675 C CA . GLU A 1 220 ? -14.881 1.496 25.263 1.00 98.12 220 GLU A CA 1
ATOM 1676 C C . GLU A 1 220 ? -14.366 2.710 26.052 1.00 98.12 220 GLU A C 1
ATOM 1678 O O . GLU A 1 220 ? -15.073 3.714 26.162 1.00 98.12 220 GLU A O 1
ATOM 1683 N N . GLU A 1 221 ? -13.112 2.692 26.515 1.00 98.31 221 GLU A N 1
ATOM 1684 C CA . GLU A 1 221 ? -12.462 3.867 27.113 1.00 98.31 221 GLU A CA 1
ATOM 1685 C C . GLU A 1 221 ? -12.428 5.055 26.143 1.00 98.31 221 GLU A C 1
ATOM 1687 O O . GLU A 1 221 ? -12.814 6.168 26.506 1.00 98.31 221 GLU A O 1
ATOM 1692 N N . ALA A 1 222 ? -12.006 4.819 24.896 1.00 98.19 222 ALA A N 1
ATOM 1693 C CA . ALA A 1 222 ? -11.942 5.858 23.874 1.00 98.19 222 ALA A CA 1
ATOM 1694 C C . ALA A 1 222 ? -13.340 6.368 23.483 1.00 98.19 222 ALA A C 1
ATOM 1696 O O . ALA A 1 222 ? -13.521 7.562 23.234 1.00 98.19 222 ALA A O 1
ATOM 1697 N N . ARG A 1 223 ? -14.360 5.496 23.482 1.00 97.56 223 ARG A N 1
ATOM 1698 C CA . ARG A 1 223 ? -15.760 5.898 23.257 1.00 97.56 223 ARG A CA 1
ATOM 1699 C C . ARG A 1 223 ? -16.265 6.789 24.382 1.00 97.56 223 ARG A C 1
ATOM 1701 O O . ARG A 1 223 ? -16.888 7.811 24.098 1.00 97.56 223 ARG A O 1
ATOM 1708 N N . ALA A 1 224 ? -15.971 6.433 25.632 1.00 97.69 224 ALA A N 1
ATOM 1709 C CA . ALA A 1 224 ? -16.379 7.196 26.805 1.00 97.69 224 ALA A CA 1
ATOM 1710 C C . ALA A 1 224 ? -15.729 8.590 26.851 1.00 97.69 224 ALA A C 1
ATOM 1712 O O . ALA A 1 224 ? -16.403 9.562 27.194 1.00 97.69 224 ALA A O 1
ATOM 1713 N N . SER A 1 225 ? -14.450 8.709 26.475 1.00 97.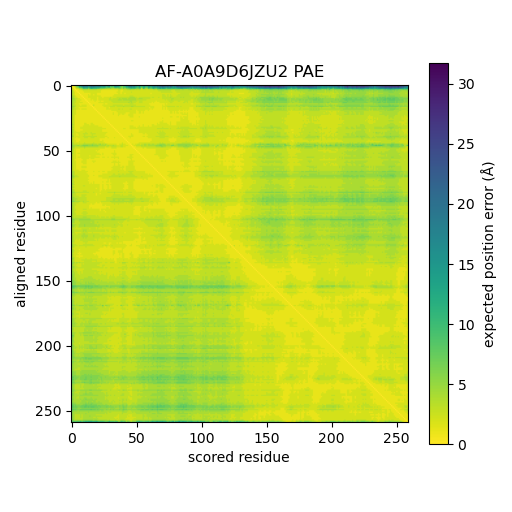81 225 SER A N 1
ATOM 1714 C CA . SER A 1 225 ? -13.750 10.001 26.399 1.00 97.81 225 SER A CA 1
ATOM 1715 C C . SER A 1 225 ? -13.993 10.766 25.091 1.00 97.81 225 SER A C 1
ATOM 1717 O O . SER A 1 225 ? -13.687 11.955 25.012 1.00 97.81 225 SER A O 1
ATOM 1719 N N . GLN A 1 226 ? -14.564 10.111 24.074 1.00 97.38 226 GLN A N 1
ATOM 1720 C CA . GLN A 1 226 ? -14.697 10.615 22.701 1.00 97.38 226 GLN A CA 1
ATOM 1721 C C . GLN A 1 226 ? -13.364 11.064 22.082 1.00 97.38 226 GLN A C 1
ATOM 1723 O O . GLN A 1 226 ? -13.333 11.992 21.265 1.00 97.38 226 GLN A O 1
ATOM 1728 N N . GLU A 1 227 ? -12.268 10.421 22.479 1.00 97.88 227 GLU A N 1
ATOM 1729 C CA . GLU A 1 227 ? -10.942 10.668 21.924 1.00 97.88 227 GLU A CA 1
ATOM 1730 C C . GLU A 1 227 ? -10.682 9.716 20.750 1.00 97.88 227 GLU A C 1
ATOM 1732 O O . GLU A 1 227 ? -10.855 8.503 20.899 1.00 97.88 227 GLU A O 1
ATOM 1737 N N . PRO A 1 228 ? -10.246 10.223 19.582 1.00 98.19 228 PRO A N 1
ATOM 1738 C CA . PRO A 1 228 ? -9.889 9.358 18.470 1.00 98.19 228 PRO A CA 1
ATOM 1739 C C . PRO A 1 228 ? -8.717 8.460 18.855 1.00 98.19 228 PRO A C 1
ATOM 1741 O O . PRO A 1 228 ? -7.708 8.922 19.394 1.00 98.19 228 PRO A O 1
ATOM 1744 N N . ARG A 1 229 ? -8.848 7.167 18.563 1.00 97.88 229 ARG A N 1
ATOM 1745 C CA . ARG A 1 229 ? -7.813 6.178 18.861 1.00 97.88 229 ARG A CA 1
ATOM 1746 C C . ARG A 1 229 ? -7.889 5.010 17.902 1.00 97.88 229 ARG A C 1
ATOM 1748 O O . ARG A 1 229 ? -8.967 4.499 17.615 1.00 97.88 229 ARG A O 1
ATOM 1755 N N . SER A 1 230 ? -6.735 4.562 17.441 1.00 98.50 230 SER A N 1
ATOM 1756 C CA . SER A 1 230 ? -6.609 3.426 16.546 1.00 98.50 230 SER A CA 1
ATOM 1757 C C . SER A 1 230 ? -5.864 2.261 17.204 1.00 98.50 230 SER A C 1
ATOM 1759 O O . SER A 1 230 ? -4.745 2.401 17.701 1.00 98.50 230 SER A O 1
ATOM 1761 N N . ILE A 1 231 ? -6.507 1.096 17.227 1.00 98.81 231 ILE A N 1
ATOM 1762 C CA . ILE A 1 231 ? -6.068 -0.100 17.948 1.00 98.81 231 ILE A CA 1
ATOM 1763 C C . ILE A 1 231 ? -5.909 -1.235 16.939 1.00 98.81 231 ILE A C 1
ATOM 1765 O O . ILE A 1 231 ? -6.838 -1.566 16.205 1.00 98.81 231 ILE A O 1
ATOM 1769 N N . GLY A 1 232 ? -4.720 -1.826 16.889 1.00 98.75 232 GLY A N 1
ATOM 1770 C CA . GLY A 1 232 ? -4.443 -3.034 16.128 1.00 98.75 232 GLY A CA 1
ATOM 1771 C C . GLY A 1 232 ? -4.549 -4.237 17.048 1.00 98.75 232 GLY A C 1
ATOM 1772 O O . GLY A 1 232 ? -3.801 -4.309 18.020 1.00 98.75 232 GLY A O 1
ATOM 1773 N N . LEU A 1 233 ? -5.448 -5.167 16.746 1.00 98.81 233 LEU A N 1
ATOM 1774 C CA . LEU A 1 233 ? -5.565 -6.428 17.473 1.00 98.81 233 LEU A CA 1
ATOM 1775 C C . LEU A 1 233 ? -4.884 -7.537 16.679 1.00 98.81 233 LEU A C 1
ATOM 1777 O O . LEU A 1 233 ? -5.258 -7.794 15.534 1.00 98.81 233 LEU A O 1
ATOM 1781 N N . ILE A 1 234 ? -3.913 -8.204 17.299 1.00 98.81 234 ILE A N 1
ATOM 1782 C CA . ILE A 1 234 ? -3.314 -9.408 16.739 1.00 98.81 234 ILE A CA 1
ATOM 1783 C C . ILE A 1 234 ? -4.323 -10.547 16.834 1.00 98.81 234 ILE A C 1
ATOM 1785 O O . ILE A 1 234 ? -4.676 -10.985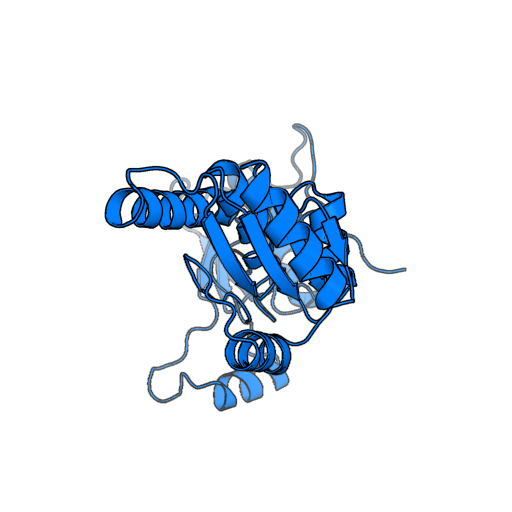 17.924 1.00 98.81 234 ILE A O 1
ATOM 1789 N N . GLY A 1 235 ? -4.793 -11.023 15.687 1.00 98.44 235 GLY A N 1
ATOM 1790 C CA . GLY A 1 235 ? -5.797 -12.076 15.621 1.00 98.44 235 GLY A CA 1
ATOM 1791 C C . GLY A 1 235 ? -6.270 -12.342 14.199 1.00 98.44 235 GLY A C 1
ATOM 1792 O O . GLY A 1 235 ? -5.926 -11.627 13.258 1.00 98.44 235 GLY A O 1
ATOM 1793 N N . ASN A 1 236 ? -7.074 -13.387 14.027 1.00 98.56 236 ASN A N 1
ATOM 1794 C CA . ASN A 1 236 ? -7.701 -13.683 12.747 1.00 98.56 236 ASN A CA 1
ATOM 1795 C C . ASN A 1 236 ? -9.088 -13.032 12.685 1.00 98.56 236 ASN A C 1
ATOM 1797 O O . ASN A 1 236 ? -9.942 -13.308 13.526 1.00 98.56 236 ASN A O 1
ATOM 1801 N N . ALA A 1 237 ? -9.342 -12.195 11.675 1.00 98.62 237 ALA A N 1
ATOM 1802 C CA . ALA A 1 237 ? -10.639 -11.540 11.497 1.00 98.62 237 ALA A CA 1
ATOM 1803 C C . ALA A 1 237 ? -11.798 -12.548 11.392 1.00 98.62 237 ALA A C 1
ATOM 1805 O O . ALA A 1 237 ? -12.877 -12.293 11.923 1.00 98.62 237 ALA A O 1
ATOM 1806 N N . ALA A 1 238 ? -11.551 -13.723 10.801 1.00 98.44 238 ALA A N 1
ATOM 1807 C CA . ALA A 1 238 ? -12.537 -14.798 10.687 1.00 98.44 238 ALA A CA 1
ATOM 1808 C C . ALA A 1 238 ? -12.934 -15.427 12.036 1.00 98.44 238 ALA A C 1
ATOM 1810 O O . ALA A 1 238 ? -13.948 -16.115 12.103 1.00 98.44 238 ALA A O 1
ATOM 1811 N N . GLU A 1 239 ? -12.163 -15.192 13.100 1.00 98.38 239 GLU A N 1
ATOM 1812 C CA . GLU A 1 239 ? -12.453 -15.648 14.465 1.00 98.38 239 GLU A CA 1
ATOM 1813 C C . GLU A 1 239 ? -12.960 -14.487 15.329 1.00 98.38 239 GLU A C 1
ATOM 1815 O O . GLU A 1 239 ? -13.976 -14.607 16.013 1.00 98.38 239 GLU A O 1
ATOM 1820 N N . VAL A 1 240 ? -12.304 -13.326 15.235 1.00 98.62 240 VAL A N 1
ATOM 1821 C CA . VAL A 1 240 ? -12.634 -12.138 16.032 1.00 98.62 240 VAL A CA 1
ATOM 1822 C C . VAL A 1 240 ? -14.013 -11.575 15.682 1.00 98.62 240 VAL A C 1
ATOM 1824 O O . VAL A 1 240 ? -14.758 -11.193 16.580 1.00 98.62 240 VAL A O 1
ATOM 1827 N N . TYR A 1 241 ? -14.384 -11.510 14.400 1.00 98.56 241 TYR A N 1
ATOM 1828 C CA . TYR A 1 241 ? -15.657 -10.899 13.997 1.00 98.56 241 TYR A CA 1
ATOM 1829 C C . TYR A 1 241 ? -16.861 -11.712 14.497 1.00 98.56 241 TYR A C 1
ATOM 1831 O O . TYR A 1 241 ? -17.759 -11.115 15.098 1.00 98.56 241 TYR A O 1
ATOM 1839 N N . PRO A 1 242 ? -16.900 -13.051 14.315 1.00 98.38 242 PRO A N 1
ATOM 1840 C CA . PRO A 1 242 ? -17.935 -13.878 14.927 1.00 98.38 242 PRO A CA 1
ATOM 1841 C C . PRO A 1 242 ? -17.972 -13.778 16.452 1.00 98.38 242 PRO A C 1
ATOM 1843 O O . PRO A 1 242 ? -19.061 -13.721 17.017 1.00 98.38 242 PRO A O 1
ATOM 1846 N N . GLU A 1 243 ? -16.815 -13.718 17.114 1.00 98.25 243 GLU A N 1
ATOM 1847 C CA . GLU A 1 243 ? -16.741 -13.599 18.574 1.00 98.25 243 GLU A CA 1
ATOM 1848 C C . GLU A 1 243 ? -17.343 -12.272 19.069 1.00 98.25 243 GLU A C 1
ATOM 1850 O O . GLU A 1 243 ? -18.174 -12.262 19.977 1.00 98.25 243 GLU A O 1
ATOM 1855 N N . LEU A 1 244 ? -17.008 -11.146 18.428 1.00 98.25 244 LEU A N 1
ATOM 1856 C CA . LEU A 1 244 ? -17.616 -9.844 18.726 1.00 98.25 244 LEU A CA 1
ATOM 1857 C C . LEU A 1 244 ? -19.138 -9.865 18.528 1.00 98.25 244 LEU A C 1
ATOM 1859 O O . LEU A 1 244 ? -19.881 -9.360 19.373 1.00 98.25 244 LEU A O 1
ATOM 1863 N N . ALA A 1 245 ? -19.608 -10.490 17.446 1.00 98.06 245 ALA A N 1
ATOM 1864 C CA . ALA A 1 245 ? -21.034 -10.638 17.178 1.00 98.06 245 ALA A CA 1
ATOM 1865 C C . ALA A 1 245 ? -21.735 -11.509 18.237 1.00 98.06 245 ALA A C 1
ATOM 1867 O O . ALA A 1 245 ? -22.810 -11.145 18.714 1.00 98.06 245 ALA A O 1
ATOM 1868 N N . ALA A 1 246 ? -21.120 -12.620 18.655 1.00 98.12 246 ALA A N 1
ATOM 1869 C CA . ALA A 1 246 ? -21.641 -13.499 19.704 1.00 98.12 246 ALA A CA 1
ATOM 1870 C C . ALA A 1 246 ? -21.749 -12.789 21.064 1.00 98.12 246 ALA A C 1
ATOM 1872 O O . ALA A 1 246 ? -22.671 -13.057 21.835 1.00 98.12 246 ALA A O 1
ATOM 1873 N N . ARG A 1 247 ? -20.850 -11.835 21.331 1.00 97.06 247 ARG A N 1
ATOM 1874 C CA . ARG A 1 247 ? -20.864 -10.967 22.519 1.00 97.06 247 ARG A CA 1
ATOM 1875 C C . ARG A 1 247 ? -21.843 -9.794 22.424 1.00 97.06 247 ARG A C 1
ATOM 1877 O O . ARG A 1 247 ? -21.972 -9.036 23.381 1.00 97.06 247 ARG A O 1
ATOM 1884 N N . GLY A 1 248 ? -22.521 -9.620 21.289 1.00 97.50 248 GLY A N 1
ATOM 1885 C CA . GLY A 1 248 ? -23.448 -8.510 21.067 1.00 97.50 248 GLY A CA 1
ATOM 1886 C C . GLY A 1 248 ? -22.763 -7.150 20.907 1.00 97.50 248 GLY A C 1
ATOM 1887 O O . GLY A 1 248 ? -23.407 -6.121 21.110 1.00 97.50 248 GLY A O 1
ATOM 1888 N N . VAL A 1 249 ? -21.474 -7.121 20.552 1.00 97.88 249 VAL A N 1
ATOM 1889 C CA . VAL A 1 249 ? -20.763 -5.876 20.239 1.00 97.88 249 VAL A CA 1
ATOM 1890 C C . VAL A 1 249 ? -21.232 -5.370 18.876 1.00 97.88 249 VAL A C 1
ATOM 1892 O O . VAL A 1 249 ? -21.175 -6.094 17.884 1.00 97.88 249 VAL A O 1
ATOM 1895 N N . VAL A 1 250 ? -21.675 -4.111 18.818 1.00 97.12 250 VAL A N 1
ATOM 1896 C CA . VAL A 1 250 ? -22.180 -3.479 17.589 1.00 97.12 250 VAL A CA 1
ATOM 1897 C C . VAL A 1 250 ? -21.309 -2.270 17.233 1.00 97.12 250 VAL A C 1
ATOM 1899 O O . VAL A 1 250 ? -21.463 -1.212 17.850 1.00 97.12 250 VAL A O 1
ATOM 1902 N N . PRO A 1 251 ? -20.391 -2.400 16.257 1.00 98.38 251 PRO A N 1
ATOM 1903 C CA . PRO A 1 251 ? -19.673 -1.260 15.695 1.00 98.38 251 PRO A CA 1
ATOM 1904 C C . PRO A 1 251 ? -20.623 -0.301 14.968 1.00 98.38 251 PRO A C 1
ATOM 1906 O O . PRO A 1 251 ? -21.617 -0.726 14.378 1.00 98.38 251 PRO A O 1
ATOM 1909 N N . ASP A 1 252 ? -20.297 0.991 14.963 1.00 98.69 252 ASP A N 1
ATOM 1910 C CA . ASP A 1 252 ? -21.021 1.998 14.181 1.00 98.69 252 ASP A CA 1
ATOM 1911 C C . ASP A 1 252 ? -20.736 1.834 12.670 1.00 98.69 252 ASP A C 1
ATOM 1913 O O . ASP A 1 252 ? -21.612 2.084 11.843 1.00 98.69 252 ASP A O 1
ATOM 1917 N N . LEU A 1 253 ? -19.529 1.383 12.301 1.00 98.56 253 LEU A N 1
ATOM 1918 C CA . LEU A 1 253 ? -19.152 1.000 10.933 1.00 98.56 253 LEU A CA 1
ATOM 1919 C C . LEU A 1 253 ? -18.336 -0.296 10.931 1.00 98.56 253 LEU A C 1
ATOM 1921 O O . LEU A 1 253 ? -17.509 -0.518 11.814 1.00 98.56 253 LEU A O 1
ATOM 1925 N N . VAL A 1 254 ? -18.525 -1.116 9.896 1.00 98.69 254 VAL A N 1
ATOM 1926 C CA . VAL A 1 254 ? -17.750 -2.343 9.660 1.00 98.69 254 VAL A CA 1
ATOM 1927 C C . VAL A 1 254 ? -17.277 -2.368 8.209 1.00 98.69 254 VAL A C 1
ATOM 1929 O O . VAL A 1 254 ? -18.051 -2.073 7.299 1.00 98.69 254 VAL A O 1
ATOM 1932 N N . THR A 1 255 ? -16.013 -2.715 7.987 1.00 98.56 255 THR A N 1
ATOM 1933 C CA . THR A 1 255 ? -15.415 -2.914 6.658 1.00 98.56 255 THR A CA 1
ATOM 1934 C C . THR A 1 255 ? -14.317 -3.979 6.737 1.00 98.56 255 THR A C 1
ATOM 1936 O O . THR A 1 255 ? -14.054 -4.506 7.811 1.00 98.56 255 THR A O 1
ATOM 1939 N N . ASP A 1 256 ? -13.688 -4.322 5.614 1.00 98.62 256 ASP A N 1
ATOM 1940 C CA . ASP A 1 256 ? -12.544 -5.236 5.563 1.00 98.62 256 ASP A CA 1
ATOM 1941 C C . ASP A 1 256 ? -11.535 -4.788 4.490 1.00 98.62 256 ASP A C 1
ATOM 1943 O O . ASP A 1 256 ? -11.923 -4.218 3.465 1.00 98.62 256 ASP A O 1
ATOM 1947 N N . GLN A 1 257 ? -10.241 -5.018 4.731 1.00 98.06 257 GLN A N 1
ATOM 1948 C CA . GLN A 1 257 ? -9.170 -4.841 3.742 1.00 98.06 257 GLN A CA 1
ATOM 1949 C C . GLN A 1 257 ? -8.110 -5.954 3.823 1.00 98.06 257 GLN A C 1
ATOM 1951 O O . GLN A 1 257 ? -6.920 -5.737 3.555 1.00 98.06 257 GLN A O 1
ATOM 1956 N N . THR A 1 258 ? -8.537 -7.163 4.191 1.00 96.25 258 THR A N 1
ATOM 1957 C CA . THR A 1 258 ? -7.712 -8.359 4.014 1.00 96.25 258 THR A CA 1
ATOM 1958 C C . THR A 1 258 ? -7.532 -8.652 2.511 1.00 96.25 258 THR A C 1
ATOM 1960 O O . THR A 1 258 ? -8.402 -8.306 1.708 1.00 96.25 258 THR A O 1
ATOM 1963 N N . PRO A 1 259 ? -6.355 -9.148 2.080 1.00 85.56 259 PRO A N 1
ATOM 1964 C CA . PRO A 1 259 ? -6.063 -9.399 0.667 1.00 85.56 259 PRO A CA 1
ATOM 1965 C C . PRO A 1 259 ? -6.702 -10.676 0.117 1.00 85.56 259 PRO A C 1
ATOM 1967 O O . PRO A 1 259 ? -6.893 -11.633 0.899 1.00 85.56 259 PRO A O 1
#

Mean predicted aligned error: 3.02 Å

Nearest PDB structures (foldseek):
  1uwl-assembly1_B  TM=9.956E-01  e=1.132E-37  Pseudomonas putida
  2v7g-assembly1_A  TM=9.947E-01  e=2.106E-37  Pseudomonas putida
  1uwk-assembly1_A  TM=9.955E-01  e=2.874E-37  Pseudomonas putida
  1w1u-assembly1_B  TM=9.948E-01  e=3.058E-37  Pseudomonas putida
  7jfz-assembly1_A  TM=8.289E-01  e=4.172E-37  Legionella pneumophila subsp. pneumophila str. Philadelphia 1

Secondary structure (DSSP, 8-state):
---------SS--SSSSHHHHHHHHHHHHTT-TTT-SBGGGTEEETTTEESSSSHHHHHHHHHHHHH--TTEEEEEETTEEEEEEE--TTS-SEEEE-S---GGG-SHHHHHHHHHTT-----TTTTTTT--BTBHHHHHHHHHHHHHHHHHHSTT--TT-EEEEE--STTGGGHHHHHHHTT-EEEEEES-HHHHHHHHHTTS-SEEES-HHHHHHHHHHHHHHT--EEEEEES-HHHHHHHHHHTT---SEE-----

Radius of gyration: 21.44 Å; Cα contacts (8 Å, |Δi|>4): 550; chains: 1; bounding box: 49×38×59 Å

Foldseek 3Di:
DQDAFAADDDDDDLAPDPLLSVLLRLLRHLLHPLQAPCSSQQGRWDVFAHQALGVVQVVVSNVCSRHQDQQKAFEAEQRHTDDIDGHGNPDRNYDYDALDDDVVQSDPVSQVVCSVVSNHGHNDDCRNVRDGPWQVVCLVVLLVVVQVVCVVQPVRAQQLFEEEEEDLIRPVLSNLQSQVVRLHEYEYEYQDPVSVVSSCVVVSAVEEDADPVVSVVVSVVCSVVSGRHGYYYHDDCVPNVVVCVVVVNDGPYYDYDDD

Solvent-accessible surface area (backbone atoms only — not comparable to full-atom values): 13372 Å² total; per-residue (Å²): 131,86,78,83,48,61,41,83,73,83,88,77,76,82,26,75,42,70,72,34,35,48,54,49,26,29,47,26,34,29,29,16,77,92,41,18,71,42,36,83,78,34,20,19,38,78,87,63,8,15,48,29,48,44,71,69,31,41,54,49,40,53,51,49,35,37,69,42,52,72,38,31,28,38,35,30,51,21,34,28,67,76,49,74,44,82,70,42,68,90,52,65,55,64,50,78,54,50,63,82,56,63,77,97,54,64,43,71,70,53,47,53,54,33,36,76,71,70,72,38,27,48,18,72,76,38,27,42,65,34,70,47,65,37,34,62,72,44,25,64,62,51,27,51,52,50,43,48,50,13,47,76,74,53,83,54,42,28,62,48,33,40,34,40,38,25,25,37,49,48,58,30,28,20,50,32,40,24,31,33,76,37,32,8,28,23,43,33,26,24,72,50,62,70,40,47,53,48,26,40,76,70,70,27,32,76,45,77,44,71,47,70,67,62,50,50,50,55,50,52,53,29,41,75,70,43,44,51,41,21,37,31,34,44,37,51,53,88,55,51,52,58,50,39,51,75,71,68,58,78,61,78,39,78,60,76,46,66,125

Sequence (259 aa):
MKRVVRAPRGTQLSCRGWGQEAALRMLMNNLDPEVAERPEELIVYGGRGKAARNWEAFEALVRALQDLENDETLLVQSGKPVGVFRTYPAAPRVLLANSNLVPAWATQEVFDELDRQGLMMYGQMTAGSWIYIGTQGILQGTYETLAAAARAHFGGSLKGRFVLSAGLGGMGGAQPLAISMNEGIGLIVEVDPARAQRRLRTGYLDKVVDDLEEAMTLVEEARASQEPRSIGLIGNAAEVYPELAARGVVPDLVTDQTP

pLDDT: mean 97.84, std 3.5, range [52.16, 98.94]